Protein AF-A0A380FIH1-F1 (afdb_monomer_lite)

Structure (mmCIF, N/CA/C/O backbone):
data_AF-A0A380FIH1-F1
#
_entry.id   AF-A0A380FIH1-F1
#
loop_
_atom_site.group_PDB
_atom_site.id
_atom_site.type_symbol
_atom_site.label_atom_id
_atom_site.label_alt_id
_atom_site.label_comp_id
_atom_site.label_asym_id
_atom_site.label_entity_id
_atom_site.label_seq_id
_atom_site.pdbx_PDB_ins_code
_atom_site.Cartn_x
_atom_site.Cartn_y
_atom_site.Cartn_z
_atom_site.occupancy
_atom_site.B_iso_or_equiv
_atom_site.auth_seq_id
_atom_site.auth_comp_id
_atom_site.auth_asym_id
_atom_site.auth_atom_id
_atom_site.pdbx_PDB_model_num
ATOM 1 N N . MET A 1 1 ? -69.315 -32.025 42.120 1.00 50.00 1 MET A N 1
ATOM 2 C CA . MET A 1 1 ? -68.993 -31.368 40.833 1.00 50.00 1 MET A CA 1
ATOM 3 C C . MET A 1 1 ? -68.297 -30.029 41.060 1.00 50.00 1 MET A C 1
ATOM 5 O O . MET A 1 1 ? -67.269 -29.818 40.444 1.00 50.00 1 MET A O 1
ATOM 9 N N . ILE A 1 2 ? -68.764 -29.211 42.013 1.00 52.44 2 ILE A N 1
ATOM 10 C CA . ILE A 1 2 ? -68.151 -27.919 42.389 1.00 52.44 2 ILE A CA 1
ATOM 11 C C . ILE A 1 2 ? -66.690 -28.071 42.869 1.00 52.44 2 ILE A C 1
ATOM 13 O O . ILE A 1 2 ? -65.813 -27.458 42.283 1.00 52.44 2 ILE A O 1
ATOM 17 N N . SER A 1 3 ? -66.382 -28.999 43.790 1.00 55.62 3 SER A N 1
ATOM 18 C CA . SER A 1 3 ? -64.983 -29.234 44.219 1.00 55.62 3 SER A CA 1
ATOM 19 C C . SER A 1 3 ? -64.040 -29.752 43.132 1.00 55.62 3 SER A C 1
ATOM 21 O O . SER A 1 3 ? -62.833 -29.692 43.311 1.00 55.62 3 SER A O 1
ATOM 23 N N . ARG A 1 4 ? -64.562 -30.320 42.035 1.00 59.97 4 ARG A N 1
ATOM 24 C CA . ARG A 1 4 ? -63.723 -30.824 40.935 1.00 59.97 4 ARG A CA 1
ATOM 25 C C . ARG A 1 4 ? -63.320 -29.677 40.006 1.00 59.97 4 ARG A C 1
ATOM 27 O O . ARG A 1 4 ? -62.176 -29.626 39.594 1.00 59.97 4 ARG A O 1
ATOM 34 N N . LEU A 1 5 ? -64.241 -28.735 39.787 1.00 61.94 5 LEU A N 1
ATOM 35 C CA . LEU A 1 5 ? -63.999 -27.504 39.035 1.00 61.94 5 LEU A CA 1
ATOM 36 C C . LEU A 1 5 ? -62.989 -26.589 39.754 1.00 61.94 5 LEU A C 1
ATOM 38 O O . LEU A 1 5 ? -62.080 -26.071 39.128 1.00 61.94 5 LEU A O 1
ATOM 42 N N . GLU A 1 6 ? -63.098 -26.460 41.083 1.00 67.44 6 GLU A N 1
ATOM 43 C CA . GLU A 1 6 ? -62.135 -25.689 41.893 1.00 67.44 6 GLU A CA 1
ATOM 44 C C . GLU A 1 6 ? -60.733 -26.327 41.933 1.00 67.44 6 GLU A C 1
ATOM 46 O O . GLU A 1 6 ? -59.740 -25.622 42.103 1.00 67.44 6 GLU A O 1
ATOM 51 N N . LEU A 1 7 ? -60.643 -27.654 41.774 1.00 72.19 7 LEU A N 1
ATOM 52 C CA . LEU A 1 7 ? -59.376 -28.387 41.664 1.00 72.19 7 LEU A CA 1
ATOM 53 C C . LEU A 1 7 ? -58.719 -28.202 40.290 1.00 72.19 7 LEU A C 1
ATOM 55 O O . LEU A 1 7 ? -57.499 -28.074 40.225 1.00 72.19 7 LEU A O 1
ATOM 59 N N . ASP A 1 8 ? -59.514 -28.162 39.219 1.00 77.62 8 ASP A N 1
ATOM 60 C CA . ASP A 1 8 ? -59.020 -27.899 37.864 1.00 77.62 8 ASP A CA 1
ATOM 61 C C . ASP A 1 8 ? -58.516 -26.443 37.744 1.00 77.62 8 ASP A C 1
ATOM 63 O O . ASP A 1 8 ? -57.373 -26.230 37.344 1.00 77.62 8 ASP A O 1
ATOM 67 N N . ASP A 1 9 ? -59.270 -25.454 38.247 1.00 80.00 9 ASP A N 1
ATOM 68 C CA . ASP A 1 9 ? -58.839 -24.042 38.295 1.00 80.00 9 ASP A CA 1
ATOM 69 C C . ASP A 1 9 ? -57.566 -23.830 39.145 1.00 80.00 9 ASP A C 1
ATOM 71 O O . ASP A 1 9 ? -56.746 -22.945 38.874 1.00 80.00 9 ASP A O 1
ATOM 75 N N . ALA A 1 10 ? -57.396 -24.613 40.217 1.00 79.81 10 ALA A N 1
ATOM 76 C CA . ALA A 1 10 ? -56.193 -24.576 41.045 1.00 79.81 10 ALA A CA 1
ATOM 77 C C . ALA A 1 10 ? -54.979 -25.182 40.324 1.00 79.81 10 ALA A C 1
ATOM 79 O O . ALA A 1 10 ? -53.878 -24.641 40.451 1.00 79.81 10 ALA A O 1
ATOM 80 N N . ASN A 1 11 ? -55.176 -26.255 39.551 1.00 82.56 11 ASN A N 1
ATOM 81 C CA . ASN A 1 11 ? -54.134 -26.857 38.718 1.00 82.56 11 ASN A CA 1
ATOM 82 C C . ASN A 1 11 ? -53.694 -25.921 37.588 1.00 82.56 11 ASN A C 1
ATOM 84 O O . ASN A 1 11 ? -52.495 -25.787 37.363 1.00 82.56 11 ASN A O 1
ATOM 88 N N . ASP A 1 12 ? -54.620 -25.216 36.938 1.00 85.50 12 ASP A N 1
ATOM 89 C CA . ASP A 1 12 ? -54.281 -24.253 35.883 1.00 85.50 12 ASP A CA 1
ATOM 90 C C . ASP A 1 12 ? -53.449 -23.081 36.423 1.00 85.50 12 ASP A C 1
ATOM 92 O O . ASP A 1 12 ? -52.464 -22.665 35.809 1.00 85.50 12 ASP A O 1
ATOM 96 N N . LYS A 1 13 ? -53.772 -22.585 37.626 1.00 85.69 13 LYS A N 1
ATOM 97 C CA . LYS A 1 13 ? -52.941 -21.578 38.308 1.00 85.69 13 LYS A CA 1
ATOM 98 C C . LYS A 1 13 ? -51.563 -22.119 38.667 1.00 85.69 13 LYS A C 1
ATOM 100 O O . LYS A 1 13 ? -50.585 -21.395 38.495 1.00 85.69 13 LYS A O 1
ATOM 105 N N . LEU A 1 14 ? -51.483 -23.359 39.152 1.00 85.81 14 LEU A N 1
ATOM 106 C CA . LEU A 1 14 ? -50.219 -24.031 39.466 1.00 85.81 14 LEU A CA 1
ATOM 107 C C . LEU A 1 14 ? -49.345 -24.183 38.220 1.00 85.81 14 LEU A C 1
ATOM 109 O O . LEU A 1 14 ? -48.163 -23.859 38.281 1.00 85.81 14 LEU A O 1
ATOM 113 N N . ASN A 1 15 ? -49.933 -24.587 37.094 1.00 88.38 15 ASN A N 1
ATOM 114 C CA . ASN A 1 15 ? -49.242 -24.665 35.810 1.00 88.38 15 ASN A CA 1
ATOM 115 C C . ASN A 1 15 ? -48.737 -23.284 35.377 1.00 88.38 15 ASN A C 1
ATOM 117 O O . ASN A 1 15 ? -47.550 -23.150 35.128 1.00 88.38 15 ASN A O 1
ATOM 121 N N . SER A 1 16 ? -49.562 -22.230 35.447 1.00 88.50 16 SER A N 1
ATOM 122 C CA . SER A 1 16 ? -49.099 -20.870 35.109 1.00 88.50 16 SER A CA 1
ATOM 123 C C . SER A 1 16 ? -47.971 -20.357 36.015 1.00 88.50 16 SER A C 1
ATOM 125 O O . SER A 1 16 ? -47.134 -19.565 35.589 1.00 88.50 16 SER A O 1
ATOM 127 N N . ILE A 1 17 ? -47.956 -20.778 37.287 1.00 87.94 17 ILE A N 1
ATOM 128 C CA . ILE A 1 17 ? -46.896 -20.421 38.234 1.00 87.94 17 ILE A CA 1
ATOM 129 C C . ILE A 1 17 ? -45.614 -21.177 37.887 1.00 87.94 17 ILE A C 1
ATOM 131 O O . ILE A 1 17 ? -44.548 -20.572 37.952 1.00 87.94 17 ILE A O 1
ATOM 135 N N . ASN A 1 18 ? -45.714 -22.458 37.520 1.00 87.88 18 ASN A N 1
ATOM 136 C CA . ASN A 1 18 ? -44.576 -23.253 37.063 1.00 87.88 18 ASN A CA 1
ATOM 137 C C . ASN A 1 18 ? -44.012 -22.713 35.745 1.00 87.88 18 ASN A C 1
ATOM 139 O O . ASN A 1 18 ? -42.821 -22.448 35.698 1.00 87.88 18 ASN A O 1
ATOM 143 N N . ASP A 1 19 ? -44.855 -22.422 34.749 1.00 91.50 19 ASP A N 1
ATOM 144 C CA . ASP A 1 19 ? -44.426 -21.827 33.474 1.00 91.50 19 ASP A CA 1
ATOM 145 C C . ASP A 1 19 ? -43.669 -20.509 33.711 1.00 91.50 19 ASP A C 1
ATOM 147 O O . ASP A 1 19 ? -42.608 -20.260 33.147 1.00 91.50 19 ASP A O 1
ATOM 151 N N . ARG A 1 20 ? -44.171 -19.673 34.629 1.00 89.44 20 ARG A N 1
ATOM 152 C CA . ARG A 1 20 ? -43.516 -18.413 34.996 1.00 89.44 20 ARG A CA 1
ATOM 153 C C . ARG A 1 20 ? -42.227 -18.615 35.797 1.00 89.44 20 ARG A C 1
ATOM 155 O O . ARG A 1 20 ? -41.326 -17.786 35.712 1.00 89.44 20 ARG A O 1
ATOM 162 N N . LEU A 1 21 ? -42.142 -19.667 36.609 1.00 87.00 21 LEU A N 1
ATOM 163 C CA . LEU A 1 21 ? -40.912 -20.054 37.303 1.00 87.00 21 LEU A CA 1
ATOM 164 C C . LEU A 1 21 ? -39.857 -20.523 36.303 1.00 87.00 21 LEU A C 1
ATOM 166 O O . LEU A 1 21 ? -38.709 -20.105 36.421 1.00 87.00 21 LEU A O 1
ATOM 170 N N . ASP A 1 22 ? -40.254 -21.318 35.312 1.00 89.94 22 ASP A N 1
ATOM 171 C CA . ASP A 1 22 ? -39.383 -21.790 34.238 1.00 89.94 22 ASP A CA 1
ATOM 172 C C . ASP A 1 22 ? -38.851 -20.607 33.410 1.00 89.94 22 ASP A C 1
ATOM 174 O O . ASP A 1 22 ? -37.638 -20.486 33.246 1.00 89.94 22 ASP A O 1
ATOM 178 N N . GLU A 1 23 ? -39.702 -19.644 33.030 1.00 89.94 23 GLU A N 1
ATOM 179 C CA . GLU A 1 23 ? -39.263 -18.383 32.399 1.00 89.94 23 GLU A CA 1
ATOM 180 C C . GLU A 1 23 ? -38.252 -17.612 33.272 1.00 89.94 23 GLU A C 1
ATOM 182 O O . GLU A 1 23 ? -37.258 -17.074 32.777 1.00 89.94 23 GLU A O 1
ATOM 187 N N . MET A 1 24 ? -38.474 -17.546 34.591 1.00 85.75 24 MET A N 1
ATOM 188 C CA . MET A 1 24 ? -37.533 -16.891 35.507 1.00 85.75 24 MET A CA 1
ATOM 189 C C . MET A 1 24 ? -36.197 -17.639 35.592 1.00 85.75 24 MET A C 1
ATOM 191 O O . MET A 1 24 ? -35.154 -16.990 35.684 1.00 85.75 24 MET A O 1
ATOM 195 N N . TYR A 1 25 ? -36.204 -18.974 35.553 1.00 86.06 25 TYR A N 1
ATOM 196 C CA . TYR A 1 25 ? -34.980 -19.774 35.522 1.00 86.06 25 TYR A CA 1
ATOM 197 C C . TYR A 1 25 ? -34.197 -19.567 34.224 1.00 86.06 25 TYR A C 1
ATOM 199 O O . TYR A 1 25 ? -32.982 -19.379 34.293 1.00 86.06 25 TYR A O 1
ATOM 207 N N . GLU A 1 26 ? -34.871 -19.515 33.074 1.00 88.19 26 GLU A N 1
ATOM 208 C CA . GLU A 1 26 ? -34.235 -19.217 31.785 1.00 88.19 26 GLU A CA 1
ATOM 209 C C . GLU A 1 26 ? -33.571 -17.832 31.780 1.00 88.19 26 GLU A C 1
ATOM 211 O O . GLU A 1 26 ? -32.422 -17.695 31.353 1.00 88.19 26 GLU A O 1
ATOM 216 N N . LEU A 1 27 ? -34.242 -16.806 32.319 1.00 86.56 27 LEU A N 1
ATOM 217 C CA . LEU A 1 27 ? -33.673 -15.456 32.432 1.00 86.56 27 LEU A CA 1
ATOM 218 C C . LEU A 1 27 ? -32.435 -15.416 33.339 1.00 86.56 27 LEU A C 1
ATOM 220 O O . LEU A 1 27 ? -31.467 -14.718 33.034 1.00 86.56 27 LEU A O 1
ATOM 224 N N . ILE A 1 28 ? -32.441 -16.168 34.444 1.00 84.69 28 ILE A N 1
ATOM 225 C CA . ILE A 1 28 ? -31.277 -16.271 35.334 1.00 84.69 28 ILE A CA 1
ATOM 226 C C . ILE A 1 28 ? -30.132 -16.998 34.628 1.00 84.69 28 ILE A C 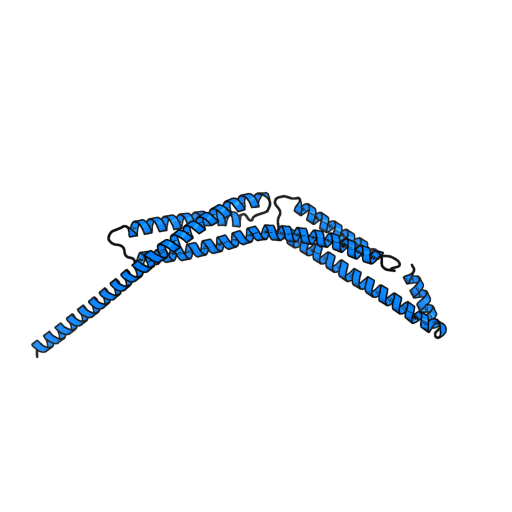1
ATOM 228 O O . ILE A 1 28 ? -28.988 -16.555 34.719 1.00 84.69 28 ILE A O 1
ATOM 232 N N . GLU A 1 29 ? -30.414 -18.090 33.915 1.00 87.19 29 GLU A N 1
ATOM 233 C CA . GLU A 1 29 ? -29.393 -18.810 33.152 1.00 87.19 29 GLU A CA 1
ATOM 234 C C . GLU A 1 29 ? -28.763 -17.909 32.081 1.00 87.19 29 GLU A C 1
ATOM 236 O O . GLU A 1 29 ? -27.540 -17.903 31.922 1.00 87.19 29 GLU A O 1
ATOM 241 N N . HIS A 1 30 ? -29.578 -17.102 31.396 1.00 87.50 30 HIS A N 1
ATOM 242 C CA . HIS A 1 30 ? -29.110 -16.120 30.423 1.00 87.50 30 HIS A CA 1
ATOM 243 C C . HIS A 1 30 ? -28.189 -15.067 31.058 1.00 87.50 30 HIS A C 1
ATOM 245 O O . HIS A 1 30 ? -27.107 -14.809 30.540 1.00 87.50 30 HIS A O 1
ATOM 251 N N . GLU A 1 31 ? -28.565 -14.492 32.203 1.00 84.69 31 GLU A N 1
ATOM 252 C CA . GLU A 1 31 ? -27.732 -13.515 32.924 1.00 84.69 31 GLU A CA 1
ATOM 253 C C . GLU A 1 31 ? -26.421 -14.120 33.451 1.00 84.69 31 GLU A C 1
ATOM 255 O O . GLU A 1 31 ? -25.377 -13.470 33.418 1.00 84.69 31 GLU A O 1
ATOM 260 N N . VAL A 1 32 ? -26.438 -15.381 33.895 1.00 85.94 32 VAL A N 1
ATOM 261 C CA . VAL A 1 32 ? -25.219 -16.087 34.324 1.00 85.94 32 VAL A CA 1
ATOM 262 C C . VAL A 1 32 ? -24.274 -16.326 33.144 1.00 85.94 32 VAL A C 1
ATOM 264 O O . VAL A 1 32 ? -23.069 -16.127 33.296 1.00 85.94 32 VAL A O 1
ATOM 267 N N . LYS A 1 33 ? -24.799 -16.717 31.974 1.00 87.38 33 LYS A N 1
ATOM 268 C CA . LYS A 1 33 ? -23.995 -16.852 30.746 1.00 87.38 33 LYS A CA 1
ATOM 269 C C . LYS A 1 33 ? -23.415 -15.508 30.315 1.00 87.38 33 LYS A C 1
ATOM 271 O O . LYS A 1 33 ? -22.202 -15.406 30.182 1.00 87.38 33 LYS A O 1
ATOM 276 N N . ALA A 1 34 ? -24.256 -14.476 30.222 1.00 85.12 34 ALA A N 1
ATOM 277 C CA . ALA A 1 34 ? -23.834 -13.127 29.857 1.00 85.12 34 ALA A CA 1
ATOM 278 C C . ALA A 1 34 ? -22.729 -12.603 30.784 1.00 85.12 34 ALA A C 1
ATOM 280 O O . ALA A 1 34 ? -21.775 -11.989 30.323 1.00 85.12 34 ALA A O 1
ATOM 281 N N . LYS A 1 35 ? -22.799 -12.889 32.090 1.00 84.56 35 LYS A N 1
ATOM 282 C CA . LYS A 1 35 ? -21.739 -12.513 33.030 1.00 84.56 35 LYS A CA 1
ATOM 283 C C . LYS A 1 35 ? -20.391 -13.171 32.706 1.00 84.56 35 LYS A C 1
ATOM 285 O O . LYS A 1 35 ? -19.377 -12.478 32.745 1.00 84.56 35 LYS A O 1
ATOM 290 N N . ASN A 1 36 ? -20.375 -14.478 32.439 1.00 85.56 36 ASN A N 1
ATOM 291 C CA . ASN A 1 36 ? -19.137 -15.188 32.100 1.00 85.56 36 ASN A CA 1
ATOM 292 C C . ASN A 1 36 ? -18.546 -14.648 30.792 1.00 85.56 36 ASN A C 1
ATOM 294 O O . ASN A 1 36 ? -17.362 -14.328 30.752 1.00 85.56 36 ASN A O 1
ATOM 298 N N . ASP A 1 37 ? -19.389 -14.472 29.772 1.00 85.00 37 ASP A N 1
ATOM 299 C CA . ASP A 1 37 ? -18.977 -13.920 28.480 1.00 85.00 37 ASP A CA 1
ATOM 300 C C . ASP A 1 37 ? -18.380 -12.516 28.659 1.00 85.00 37 ASP A C 1
ATOM 302 O O . ASP A 1 37 ? -17.292 -12.229 28.177 1.00 85.00 37 ASP A O 1
ATOM 306 N N . VAL A 1 38 ? -19.042 -11.650 29.431 1.00 85.06 38 VAL A N 1
ATOM 307 C CA . VAL A 1 38 ? -18.564 -10.293 29.732 1.00 85.06 38 VAL A CA 1
ATOM 308 C C . VAL A 1 38 ? -17.192 -10.304 30.415 1.00 85.06 38 VAL A C 1
ATOM 310 O O . VAL A 1 38 ? -16.358 -9.461 30.089 1.00 85.06 38 VAL A O 1
ATOM 313 N N . GLU A 1 39 ? -16.932 -11.218 31.358 1.00 82.19 39 GLU A N 1
ATOM 314 C CA . GLU A 1 39 ? -15.621 -11.322 32.018 1.00 82.19 39 GLU A CA 1
ATOM 315 C C . GLU A 1 39 ? -14.511 -11.726 31.034 1.00 82.19 39 GLU A C 1
ATOM 317 O O . GLU A 1 39 ? -13.432 -11.133 31.082 1.00 82.19 39 GLU A O 1
ATOM 322 N N . GLU A 1 40 ? -14.782 -12.652 30.109 1.00 84.94 40 GLU A N 1
ATOM 323 C CA . GLU A 1 40 ? -13.825 -13.065 29.072 1.00 84.94 40 GLU A CA 1
ATOM 324 C C . GLU A 1 40 ? -13.599 -11.967 28.018 1.00 84.94 40 GLU A C 1
ATOM 326 O O . GLU A 1 40 ? -12.460 -11.610 27.708 1.00 84.94 40 GLU A O 1
ATOM 331 N N . THR A 1 41 ? -14.673 -11.377 27.483 1.00 83.69 41 THR A N 1
ATOM 332 C CA . THR A 1 41 ? -14.587 -10.377 26.407 1.00 83.69 41 THR A CA 1
ATOM 333 C C . THR A 1 41 ? -13.969 -9.063 26.892 1.00 83.69 41 THR A C 1
ATOM 335 O O . THR A 1 41 ? -13.329 -8.348 26.121 1.00 83.69 41 THR A O 1
ATOM 338 N N . LYS A 1 42 ? -14.093 -8.739 28.183 1.00 82.94 42 LYS A N 1
ATOM 339 C CA . LYS A 1 42 ? -13.528 -7.519 28.774 1.00 82.94 42 LYS A CA 1
ATOM 340 C C . LYS A 1 42 ? -12.010 -7.418 28.601 1.00 82.94 42 LYS A C 1
ATOM 342 O O . LYS A 1 42 ? -11.508 -6.341 28.267 1.00 82.94 42 LYS A O 1
ATOM 347 N N . GLU A 1 43 ? -11.273 -8.501 28.849 1.00 84.00 43 GLU A N 1
ATOM 348 C CA . GLU A 1 43 ? -9.812 -8.500 28.687 1.00 84.00 43 GLU A CA 1
ATOM 349 C C . GLU A 1 43 ? -9.440 -8.272 27.217 1.00 84.00 43 GLU A C 1
ATOM 351 O O . GLU A 1 43 ? -8.668 -7.365 26.906 1.00 84.00 43 GLU A O 1
ATOM 356 N N . VAL A 1 44 ? -10.103 -8.990 26.307 1.00 87.44 44 VAL A N 1
ATOM 357 C CA . VAL A 1 44 ? -9.875 -8.895 24.858 1.00 87.44 44 VAL A CA 1
ATOM 358 C C . VAL A 1 44 ? -10.172 -7.488 24.324 1.00 87.44 44 VAL A C 1
ATOM 360 O O . VAL A 1 44 ? -9.371 -6.923 23.579 1.00 87.44 44 VAL A O 1
ATOM 363 N N . ILE A 1 45 ? -11.293 -6.879 24.727 1.00 87.00 45 ILE A N 1
ATOM 364 C CA . ILE A 1 45 ? -11.654 -5.508 24.329 1.00 87.00 45 ILE A CA 1
ATOM 365 C C . ILE A 1 45 ? -10.629 -4.501 24.851 1.00 87.00 45 ILE A C 1
ATOM 367 O O . ILE A 1 45 ? -10.259 -3.574 24.128 1.00 87.00 45 ILE A O 1
ATOM 371 N N . THR A 1 46 ? -10.149 -4.677 26.085 1.00 87.44 46 THR A N 1
ATOM 372 C CA . THR A 1 46 ? -9.138 -3.787 26.674 1.00 87.44 46 THR A CA 1
ATOM 373 C C . THR A 1 46 ? -7.846 -3.821 25.861 1.00 87.44 46 THR A C 1
ATOM 375 O O . THR A 1 46 ? -7.325 -2.764 25.494 1.00 87.44 46 THR A O 1
ATOM 378 N N . ASP A 1 47 ? -7.367 -5.019 25.525 1.00 88.94 47 ASP A N 1
ATOM 379 C CA . ASP A 1 47 ? -6.161 -5.204 24.718 1.00 88.94 47 ASP A CA 1
ATOM 380 C C . ASP A 1 47 ? -6.336 -4.631 23.306 1.00 88.94 47 ASP A C 1
ATOM 382 O O . ASP A 1 47 ? -5.463 -3.919 22.801 1.00 88.94 47 ASP A O 1
ATOM 386 N N . ASN A 1 48 ? -7.492 -4.865 22.681 1.00 88.75 48 ASN A N 1
ATOM 387 C CA . ASN A 1 48 ? -7.804 -4.345 21.351 1.00 88.75 48 ASN A CA 1
ATOM 388 C C . ASN A 1 48 ? -7.891 -2.811 21.323 1.00 88.75 48 ASN A C 1
ATOM 390 O O . ASN A 1 48 ? -7.385 -2.194 20.383 1.00 88.75 48 ASN A O 1
ATOM 394 N N . LEU A 1 49 ? -8.482 -2.183 22.347 1.00 89.25 49 LEU A N 1
ATOM 395 C CA . LEU A 1 49 ? -8.522 -0.723 22.498 1.00 89.25 49 LEU A CA 1
ATOM 396 C C . LEU A 1 49 ? -7.124 -0.139 22.709 1.00 89.25 49 LEU A C 1
ATOM 398 O O . LEU A 1 49 ? -6.788 0.895 22.123 1.00 89.25 49 LEU A O 1
ATOM 402 N N . PHE A 1 50 ? -6.297 -0.795 23.527 1.00 89.75 50 PHE A N 1
ATOM 403 C CA . PHE A 1 50 ? -4.921 -0.365 23.756 1.00 89.75 50 PHE A CA 1
ATOM 404 C C . PHE A 1 50 ? -4.102 -0.444 22.465 1.00 89.75 50 PHE A C 1
ATOM 406 O O . PHE A 1 50 ? -3.469 0.539 22.077 1.00 89.75 50 PHE A O 1
ATOM 413 N N . ARG A 1 51 ? -4.211 -1.561 21.737 1.00 90.38 51 ARG A N 1
ATOM 414 C CA . ARG A 1 51 ? -3.580 -1.743 20.427 1.00 90.38 51 ARG A CA 1
ATOM 415 C C . ARG A 1 51 ? -4.043 -0.696 19.413 1.00 90.38 51 ARG A C 1
ATOM 417 O O . ARG A 1 51 ? -3.199 -0.118 18.733 1.00 90.38 51 ARG A O 1
ATOM 424 N N . ALA A 1 52 ? -5.344 -0.411 19.334 1.00 90.69 52 ALA A N 1
ATOM 425 C CA . ALA A 1 52 ? -5.889 0.611 18.436 1.00 90.69 52 ALA A CA 1
ATOM 426 C C . ALA A 1 52 ? -5.312 2.002 18.738 1.00 90.69 52 ALA A C 1
ATOM 428 O O . ALA A 1 52 ? -4.993 2.778 17.832 1.00 90.69 52 ALA A O 1
ATOM 429 N N . LYS A 1 53 ? -5.147 2.322 20.026 1.00 91.44 53 LYS A N 1
ATOM 430 C CA . LYS A 1 53 ? -4.564 3.586 20.483 1.00 91.44 53 LYS A CA 1
ATOM 431 C C . LYS A 1 53 ? -3.072 3.685 20.161 1.00 91.44 53 LYS A C 1
ATOM 433 O O . LYS A 1 53 ? -2.634 4.720 19.663 1.00 91.44 53 LYS A O 1
ATOM 438 N N . GLU A 1 54 ? -2.298 2.635 20.431 1.00 91.56 54 GLU A N 1
ATOM 439 C CA . GLU A 1 54 ? -0.870 2.598 20.092 1.00 91.56 54 GLU A CA 1
ATOM 440 C C . GLU A 1 54 ? -0.653 2.699 18.582 1.00 91.56 54 GLU A C 1
ATOM 442 O O . GLU A 1 54 ? 0.129 3.536 18.129 1.00 91.56 54 GLU A O 1
ATOM 447 N N . MET A 1 55 ? -1.405 1.919 17.800 1.00 90.69 55 MET A N 1
ATOM 448 C CA . MET A 1 55 ? -1.351 1.952 16.340 1.00 90.69 55 MET A CA 1
ATOM 449 C C . MET A 1 55 ? -1.700 3.343 15.802 1.00 90.69 55 MET A C 1
ATOM 451 O O . MET A 1 55 ? -1.005 3.855 14.924 1.00 90.69 55 MET A O 1
ATOM 455 N N . ASN A 1 56 ? -2.722 4.004 16.358 1.00 91.81 56 ASN A N 1
ATOM 456 C CA . ASN A 1 56 ? -3.064 5.373 15.978 1.00 91.81 56 ASN A CA 1
ATOM 457 C C . ASN A 1 56 ? -1.906 6.350 16.226 1.00 91.81 56 ASN A C 1
ATOM 459 O O . ASN A 1 56 ? -1.575 7.141 15.344 1.00 91.81 56 ASN A O 1
ATOM 463 N N . TYR A 1 57 ? -1.261 6.269 17.391 1.00 90.50 57 TYR A N 1
ATOM 464 C CA . TYR A 1 57 ? -0.120 7.120 17.729 1.00 90.50 57 TYR A CA 1
ATOM 465 C C . TYR A 1 57 ? 1.078 6.881 16.797 1.00 90.50 57 TYR A C 1
ATOM 467 O O . TYR A 1 57 ? 1.714 7.830 16.322 1.00 90.50 57 TYR A O 1
ATOM 475 N N . THR A 1 58 ? 1.367 5.613 16.484 1.00 90.81 58 THR A N 1
ATOM 476 C CA . THR A 1 58 ? 2.390 5.257 15.494 1.00 90.81 58 THR A CA 1
ATOM 477 C C . THR A 1 58 ? 2.051 5.837 14.122 1.00 90.81 58 THR A C 1
ATOM 479 O O . THR A 1 58 ? 2.901 6.496 13.530 1.00 90.81 58 THR A O 1
ATOM 482 N N . LEU A 1 59 ? 0.808 5.685 13.653 1.00 90.25 59 LEU A N 1
ATOM 483 C CA . LEU A 1 59 ? 0.350 6.231 12.372 1.00 90.25 59 LEU A CA 1
ATOM 484 C C . LEU A 1 59 ? 0.444 7.756 12.311 1.00 90.25 59 LEU A C 1
ATOM 486 O O . LEU A 1 59 ? 0.829 8.296 11.279 1.00 90.25 59 LEU A O 1
ATOM 490 N N . GLN A 1 60 ? 0.119 8.466 13.394 1.00 89.00 60 GLN A N 1
ATOM 491 C CA . GLN A 1 60 ? 0.276 9.922 13.450 1.00 89.00 60 GLN A CA 1
ATOM 492 C C . GLN A 1 60 ? 1.735 10.333 13.254 1.00 89.00 60 GLN A C 1
ATOM 494 O O . GLN A 1 60 ? 2.032 11.180 12.410 1.00 89.00 60 GLN A O 1
ATOM 499 N N . THR A 1 61 ? 2.641 9.684 13.985 1.00 88.06 61 THR A N 1
ATOM 500 C CA . THR A 1 61 ? 4.083 9.947 13.899 1.00 88.06 61 THR A CA 1
ATOM 501 C C . THR A 1 61 ? 4.626 9.601 12.510 1.00 88.06 61 THR A C 1
ATOM 503 O O . THR A 1 61 ? 5.403 10.355 11.922 1.00 88.06 61 THR A O 1
ATOM 506 N N . GLU A 1 62 ? 4.193 8.470 11.953 1.00 86.25 62 GLU A N 1
ATOM 507 C CA . GLU A 1 62 ? 4.604 8.024 10.626 1.00 86.25 62 GLU A CA 1
ATOM 508 C C . GLU A 1 62 ? 4.097 8.970 9.536 1.00 86.25 62 GLU A C 1
ATOM 510 O O . GLU A 1 62 ? 4.867 9.354 8.661 1.00 86.25 62 GLU A O 1
ATOM 515 N N . ILE A 1 63 ? 2.846 9.431 9.616 1.00 86.75 63 ILE A N 1
ATOM 516 C CA . ILE A 1 63 ? 2.310 10.437 8.694 1.00 86.75 63 ILE A CA 1
ATOM 517 C C . ILE A 1 63 ? 3.125 11.725 8.759 1.00 86.75 63 ILE A C 1
ATOM 519 O O . ILE A 1 63 ? 3.429 12.285 7.710 1.00 86.75 63 ILE A O 1
ATOM 523 N N . GLU A 1 64 ? 3.494 12.212 9.942 1.00 84.06 64 GLU A N 1
ATOM 524 C CA . GLU A 1 64 ? 4.325 13.417 10.055 1.00 84.06 64 GLU A CA 1
ATOM 525 C C . GLU A 1 64 ? 5.672 13.248 9.347 1.00 84.06 64 GLU A C 1
ATOM 527 O O . GLU A 1 64 ? 6.055 14.110 8.556 1.00 84.06 64 GLU A O 1
ATOM 532 N N . TYR A 1 65 ? 6.330 12.104 9.535 1.00 83.12 65 TYR A N 1
ATOM 533 C CA . TYR A 1 65 ? 7.586 11.783 8.859 1.00 83.12 65 TYR A CA 1
ATOM 534 C C . TYR A 1 65 ? 7.426 11.631 7.335 1.00 83.12 65 TYR A C 1
ATOM 536 O O . TYR A 1 65 ? 8.226 12.134 6.539 1.00 83.12 65 TYR A O 1
ATOM 544 N N . VAL A 1 66 ? 6.371 10.940 6.901 1.00 83.69 66 VAL A N 1
ATOM 545 C CA . VAL A 1 66 ? 6.090 10.680 5.485 1.00 83.69 66 VAL A CA 1
ATOM 546 C C . VAL A 1 66 ? 5.677 11.973 4.774 1.00 83.69 66 VAL A C 1
ATOM 548 O O . VAL A 1 66 ? 6.052 12.152 3.620 1.00 83.69 66 VAL A O 1
ATOM 551 N N . ARG A 1 67 ? 5.004 12.922 5.440 1.00 80.06 67 ARG A N 1
ATOM 552 C CA . ARG A 1 67 ? 4.593 14.216 4.852 1.00 80.06 67 ARG A CA 1
ATOM 553 C C . ARG A 1 67 ? 5.758 15.085 4.387 1.00 80.06 67 ARG A C 1
ATOM 555 O O . ARG A 1 67 ? 5.569 15.904 3.490 1.00 80.06 67 ARG A O 1
ATOM 562 N N . GLU A 1 68 ? 6.941 14.930 4.975 1.00 78.50 68 GLU A N 1
ATOM 563 C CA . GLU A 1 68 ? 8.140 15.650 4.527 1.00 78.50 68 GLU A CA 1
ATOM 564 C C . GLU A 1 68 ? 8.659 15.114 3.186 1.00 78.50 68 GLU A C 1
ATOM 566 O O . GLU A 1 68 ? 9.206 15.860 2.370 1.00 78.50 68 GLU A O 1
ATOM 571 N N . ASN A 1 69 ? 8.458 13.818 2.936 1.00 81.62 69 ASN A N 1
ATOM 572 C CA . ASN A 1 69 ? 9.041 13.116 1.798 1.00 81.62 69 ASN A CA 1
ATOM 573 C C . ASN A 1 69 ? 8.045 12.859 0.660 1.00 81.62 69 ASN A C 1
ATOM 575 O O . ASN A 1 69 ? 8.415 12.921 -0.516 1.00 81.62 69 ASN A O 1
ATOM 579 N N . TYR A 1 70 ? 6.777 12.642 0.994 1.00 83.50 70 TYR A N 1
ATOM 580 C CA . TYR A 1 70 ? 5.730 12.183 0.093 1.00 83.50 70 TYR A CA 1
ATOM 581 C C . TYR A 1 70 ? 4.492 13.063 0.180 1.00 83.50 70 TYR A C 1
ATOM 583 O O . TYR A 1 70 ? 4.141 13.616 1.223 1.00 83.50 70 TYR A O 1
ATOM 591 N N . TYR A 1 71 ? 3.801 13.175 -0.949 1.00 79.94 71 TYR A N 1
ATOM 592 C CA . TYR A 1 71 ? 2.507 13.826 -1.000 1.00 79.94 71 TYR A CA 1
ATOM 593 C C . TYR A 1 71 ? 1.450 12.856 -0.470 1.00 79.94 71 TYR A C 1
ATOM 595 O O . TYR A 1 71 ? 1.056 11.922 -1.169 1.00 79.94 71 TYR A O 1
ATOM 603 N N . ILE A 1 72 ? 1.014 13.078 0.768 1.00 79.50 72 ILE A N 1
ATOM 604 C CA . ILE A 1 72 ? -0.094 12.346 1.387 1.00 79.50 72 ILE A CA 1
ATOM 605 C C . ILE A 1 72 ? -1.393 13.105 1.108 1.00 79.50 72 ILE A C 1
ATOM 607 O O . ILE A 1 72 ? -1.423 14.337 1.191 1.00 79.50 72 ILE A O 1
ATOM 611 N N . ASN A 1 73 ? -2.472 12.384 0.794 1.00 79.00 73 ASN A N 1
ATOM 612 C CA . ASN A 1 73 ? -3.776 13.014 0.634 1.00 79.00 73 ASN A CA 1
ATOM 613 C C . ASN A 1 73 ? -4.245 13.575 1.977 1.00 79.00 73 ASN A C 1
ATOM 615 O O . ASN A 1 73 ? -4.150 12.925 3.017 1.00 79.00 73 ASN A O 1
ATOM 619 N N . GLU A 1 74 ? -4.833 14.768 1.955 1.00 80.94 74 GLU A N 1
ATOM 620 C CA . GLU A 1 74 ? -5.385 15.379 3.165 1.00 80.94 74 GLU A CA 1
ATOM 621 C C . GLU A 1 74 ? -6.503 14.521 3.787 1.00 80.94 74 GLU A C 1
ATOM 623 O O . GLU A 1 74 ? -6.678 14.533 5.004 1.00 80.94 74 GLU A O 1
ATOM 628 N N . SER A 1 75 ? -7.184 13.700 2.977 1.00 82.25 75 SER A N 1
ATOM 629 C CA . SER A 1 75 ? -8.152 12.703 3.446 1.00 82.25 75 SER A CA 1
ATOM 630 C C . SER A 1 75 ? -7.546 11.703 4.425 1.00 82.25 75 SER A C 1
ATOM 632 O O . SER A 1 75 ? -8.173 11.379 5.425 1.00 82.25 75 SER A O 1
ATOM 634 N N . ASP A 1 76 ? -6.323 11.238 4.175 1.00 81.25 76 ASP A N 1
ATOM 635 C CA . ASP A 1 76 ? -5.686 10.197 4.986 1.00 81.25 76 ASP A CA 1
ATOM 636 C C . ASP A 1 76 ? -5.271 10.768 6.346 1.00 81.25 76 ASP A C 1
ATOM 638 O O . ASP A 1 76 ? -5.481 10.147 7.387 1.00 81.25 76 ASP A O 1
ATOM 642 N N . VAL A 1 77 ? -4.805 12.021 6.353 1.00 84.38 77 VAL A N 1
ATOM 643 C CA . VAL A 1 77 ? -4.522 12.779 7.581 1.00 84.38 77 VAL A CA 1
ATOM 644 C C . VAL A 1 77 ? -5.803 13.028 8.384 1.00 84.38 77 VAL A C 1
ATOM 646 O O . VAL A 1 77 ? -5.804 12.911 9.611 1.00 84.38 77 VAL A O 1
ATOM 649 N N . GLN A 1 78 ? -6.907 13.364 7.710 1.00 88.19 78 GLN A N 1
ATOM 650 C CA . GLN A 1 78 ? -8.205 13.535 8.364 1.00 88.19 78 GLN A CA 1
ATOM 651 C C . GLN A 1 78 ? -8.727 12.220 8.947 1.00 88.19 78 GLN A C 1
ATOM 653 O O . GLN A 1 78 ? -9.201 12.226 10.081 1.00 88.19 78 GLN A O 1
ATOM 658 N N . ASN A 1 79 ? -8.581 11.104 8.231 1.00 87.44 79 ASN A N 1
ATOM 659 C CA . ASN A 1 79 ? -8.992 9.783 8.702 1.00 87.44 79 ASN A CA 1
ATOM 660 C C . ASN A 1 79 ? -8.261 9.394 9.994 1.00 87.44 79 ASN A C 1
ATOM 662 O O . ASN A 1 79 ? -8.902 8.940 10.936 1.00 87.44 79 ASN A O 1
ATOM 666 N N . VAL A 1 80 ? -6.950 9.646 10.104 1.00 88.81 80 VAL A N 1
ATOM 667 C CA . VAL A 1 80 ? -6.206 9.350 11.346 1.00 88.81 80 VAL A CA 1
ATOM 668 C C . VAL A 1 80 ? -6.710 10.159 12.537 1.00 88.81 80 VAL A C 1
ATOM 670 O O . VAL A 1 80 ? -6.853 9.607 13.628 1.00 88.81 80 VAL A O 1
ATOM 673 N N . ARG A 1 81 ? -7.039 11.441 12.330 1.00 88.44 81 ARG A N 1
ATOM 674 C CA . ARG A 1 81 ? -7.666 12.274 13.371 1.00 88.44 81 ARG A CA 1
ATOM 675 C C . ARG A 1 81 ? -9.073 11.796 13.720 1.00 88.44 81 ARG A C 1
ATOM 677 O O . ARG A 1 81 ? -9.483 11.892 14.872 1.00 88.44 81 ARG A O 1
ATOM 684 N N . GLN A 1 82 ? -9.837 11.306 12.746 1.00 91.19 82 GLN A N 1
ATOM 685 C CA . GLN A 1 82 ? -11.151 10.718 13.009 1.00 91.19 82 GLN A CA 1
ATOM 686 C C . GLN A 1 82 ? -11.020 9.449 13.851 1.00 91.19 82 GLN A C 1
ATOM 688 O O . GLN A 1 82 ? -11.699 9.351 14.867 1.00 91.19 82 GLN A O 1
ATOM 693 N N . PHE A 1 83 ? -10.084 8.553 13.518 1.00 91.06 83 PHE A N 1
ATOM 694 C CA . PHE A 1 83 ? -9.813 7.357 14.318 1.00 91.06 83 PHE A CA 1
ATOM 695 C C . PHE A 1 83 ? -9.403 7.698 15.750 1.00 91.06 83 PHE A C 1
ATOM 697 O O . PHE A 1 83 ? -9.857 7.034 16.672 1.00 91.06 83 PHE A O 1
ATOM 704 N N . GLU A 1 84 ? -8.604 8.747 15.960 1.00 91.31 84 GLU A N 1
ATOM 705 C CA . GLU A 1 84 ? -8.258 9.203 17.312 1.00 91.31 84 GLU A CA 1
ATOM 706 C C . GLU A 1 84 ? -9.512 9.574 18.117 1.00 91.31 84 GLU A C 1
ATOM 708 O O . GLU A 1 84 ? -9.702 9.091 19.232 1.00 91.31 84 GLU A O 1
ATOM 713 N N . ASN A 1 85 ? -10.403 10.385 17.536 1.00 92.31 85 ASN A N 1
ATOM 714 C CA . ASN A 1 85 ? -11.645 10.789 18.197 1.00 92.31 85 ASN A CA 1
ATOM 715 C C . ASN A 1 85 ? -12.583 9.597 18.442 1.00 92.31 85 ASN A C 1
ATOM 717 O O . ASN A 1 85 ? -13.171 9.490 19.516 1.00 92.31 85 ASN A O 1
ATOM 721 N N . GLU A 1 86 ? -12.718 8.693 17.470 1.00 91.56 86 GLU A N 1
ATOM 722 C CA . GLU A 1 86 ? -13.528 7.479 17.605 1.00 91.56 86 GLU A CA 1
ATOM 723 C C . GLU A 1 86 ? -12.993 6.570 18.717 1.00 91.56 86 GLU A C 1
ATOM 725 O O . GLU A 1 86 ? -13.767 6.139 19.568 1.00 91.56 86 GLU A O 1
ATOM 730 N N . ILE A 1 87 ? -11.675 6.351 18.784 1.00 91.75 87 ILE A N 1
ATOM 731 C CA . ILE A 1 87 ? -11.040 5.563 19.849 1.00 91.75 87 ILE A CA 1
ATOM 732 C C . ILE A 1 87 ? -11.263 6.217 21.215 1.00 91.75 87 ILE A C 1
ATOM 734 O O . ILE A 1 87 ? -11.622 5.525 22.163 1.00 91.75 87 ILE A O 1
ATOM 738 N N . GLN A 1 88 ? -11.103 7.538 21.341 1.00 91.94 88 GLN A N 1
ATOM 739 C CA . GLN A 1 88 ? -11.353 8.235 22.612 1.00 91.94 88 GLN A CA 1
ATOM 740 C C . GLN A 1 88 ? -12.815 8.135 23.060 1.00 91.94 88 GLN A C 1
ATOM 742 O O . GLN A 1 88 ? -13.090 7.952 24.250 1.00 91.94 88 GLN A O 1
ATOM 747 N N . ASN A 1 89 ? -13.756 8.207 22.116 1.00 92.25 89 ASN A N 1
ATOM 748 C CA . ASN A 1 89 ? -15.170 7.994 22.406 1.00 92.25 89 ASN A CA 1
ATOM 749 C C . ASN A 1 89 ? -15.423 6.557 22.880 1.00 92.25 89 ASN A C 1
ATOM 751 O O . ASN A 1 89 ? -16.084 6.370 23.896 1.00 92.25 89 ASN A O 1
ATOM 755 N N . LEU A 1 90 ? -14.854 5.551 22.207 1.00 90.69 90 LEU A N 1
ATOM 756 C CA . LEU A 1 90 ? -14.988 4.143 22.600 1.00 90.69 90 LEU A CA 1
ATOM 757 C C . LEU A 1 90 ? -14.382 3.868 23.982 1.00 90.69 90 LEU A C 1
ATOM 759 O O . LEU A 1 90 ? -15.004 3.179 24.783 1.00 90.69 90 LEU A O 1
ATOM 763 N N . ILE A 1 91 ? -13.225 4.460 24.300 1.00 90.44 91 ILE A N 1
ATOM 764 C CA . ILE A 1 91 ? -12.621 4.390 25.641 1.00 90.44 91 ILE A CA 1
ATOM 765 C C . ILE A 1 91 ? -13.556 5.010 26.687 1.00 90.44 91 ILE A C 1
ATOM 767 O O . ILE A 1 91 ? -13.757 4.430 27.749 1.00 90.44 91 ILE A O 1
ATOM 771 N N . SER A 1 92 ? -14.164 6.160 26.385 1.00 90.38 92 SER A N 1
ATOM 772 C CA . SER A 1 92 ? -15.082 6.834 27.312 1.00 90.38 92 SER A CA 1
ATOM 773 C C . SER A 1 92 ? -16.337 5.998 27.583 1.00 90.38 92 SER A C 1
ATOM 775 O O . SER A 1 92 ? -16.735 5.849 28.737 1.00 90.38 92 SER A O 1
ATOM 777 N N . VAL A 1 93 ? -16.928 5.408 26.538 1.00 88.38 93 VAL A N 1
ATOM 778 C CA . VAL A 1 93 ? -18.081 4.499 26.665 1.00 88.38 93 VAL A CA 1
ATOM 779 C C . VAL A 1 93 ? -17.691 3.241 27.444 1.00 88.38 93 VAL A C 1
ATOM 781 O O . VAL A 1 93 ? -18.425 2.810 28.330 1.00 88.38 93 VAL A O 1
ATOM 784 N N . TYR A 1 94 ? -16.511 2.679 27.180 1.00 89.12 94 TYR A N 1
ATOM 785 C CA . TYR A 1 94 ? -15.998 1.529 27.919 1.00 89.12 94 TYR A CA 1
ATOM 786 C C . TYR A 1 94 ? -15.815 1.838 29.415 1.00 89.12 94 TYR A C 1
ATOM 788 O O . TYR A 1 94 ? -16.260 1.068 30.266 1.00 89.12 94 TYR A O 1
ATOM 796 N N . ASP A 1 95 ? -15.253 2.999 29.759 1.00 88.06 95 ASP A N 1
ATOM 797 C CA . ASP A 1 95 ? -15.115 3.452 31.148 1.00 88.06 95 ASP A CA 1
ATOM 798 C C . ASP A 1 95 ? -16.472 3.642 31.847 1.00 88.06 95 ASP A C 1
ATOM 800 O O . ASP A 1 95 ? -16.599 3.396 33.052 1.00 88.06 95 ASP A O 1
ATOM 804 N N . GLU A 1 96 ? -17.497 4.094 31.122 1.00 87.19 96 GLU A N 1
ATOM 805 C CA . GLU A 1 96 ? -18.866 4.181 31.638 1.00 87.19 96 GLU A CA 1
ATOM 806 C C . GLU A 1 96 ? -19.441 2.794 31.929 1.00 87.19 96 GLU A C 1
ATOM 808 O O . GLU A 1 96 ? -19.934 2.573 33.039 1.00 87.19 96 GLU A O 1
ATOM 813 N N . ILE A 1 97 ? -19.280 1.836 31.013 1.00 85.00 97 ILE A N 1
ATOM 814 C CA . ILE A 1 97 ? -19.700 0.442 31.212 1.00 85.00 97 ILE A CA 1
ATOM 815 C C . ILE A 1 97 ? -19.002 -0.162 32.436 1.00 85.00 97 ILE A C 1
ATOM 817 O O . ILE A 1 97 ? -19.658 -0.756 33.292 1.00 85.00 97 ILE A O 1
ATOM 821 N N . LEU A 1 98 ? -17.690 0.047 32.593 1.00 83.69 98 LEU A N 1
ATOM 822 C CA . LEU A 1 98 ? -16.948 -0.431 33.765 1.00 83.69 98 LEU A CA 1
ATOM 823 C C . LEU A 1 98 ? -17.474 0.167 35.078 1.00 83.69 98 LEU A C 1
ATOM 825 O O . LEU A 1 98 ? -17.544 -0.529 36.096 1.00 83.69 98 LEU A O 1
ATOM 829 N N . LYS A 1 99 ? -17.880 1.443 35.073 1.00 85.25 99 LYS A N 1
ATOM 830 C CA . LYS A 1 99 ? -18.523 2.077 36.235 1.00 85.25 99 LYS A CA 1
ATOM 831 C C . LYS A 1 99 ? -19.901 1.485 36.502 1.00 85.25 99 LYS A C 1
ATOM 833 O O . LYS A 1 99 ? -20.242 1.281 37.666 1.00 85.25 99 LYS A O 1
ATOM 838 N N . GLU A 1 100 ? -20.695 1.205 35.475 1.00 82.25 100 GLU A N 1
ATOM 839 C CA . GLU A 1 100 ? -21.997 0.557 35.638 1.00 82.25 100 GLU A CA 1
ATOM 840 C C . GLU A 1 100 ? -21.866 -0.856 36.195 1.00 82.25 100 GLU A C 1
ATOM 842 O O . GLU A 1 100 ? -22.557 -1.172 37.160 1.00 82.25 100 GLU A O 1
ATOM 847 N N . MET A 1 101 ? -20.897 -1.635 35.711 1.00 78.31 101 MET A N 1
ATOM 848 C CA . MET A 1 101 ? -20.576 -2.970 36.223 1.00 78.31 101 MET A CA 1
ATOM 849 C C . MET A 1 101 ? -20.199 -2.987 37.713 1.00 78.31 101 MET A C 1
ATOM 851 O O . MET A 1 101 ? -20.376 -4.000 38.384 1.00 78.31 101 MET A O 1
ATOM 855 N N . SER A 1 102 ? -19.681 -1.877 38.249 1.00 76.38 102 SER A N 1
ATOM 856 C CA . SER A 1 102 ? -19.332 -1.756 39.672 1.00 76.38 102 SER A CA 1
ATOM 857 C C . SER A 1 102 ? -20.538 -1.519 40.597 1.00 76.38 102 SER A C 1
ATOM 859 O O . SER A 1 102 ? -20.398 -1.573 41.822 1.00 76.38 102 SER A O 1
ATOM 861 N N . LYS A 1 103 ? -21.730 -1.248 40.042 1.00 79.69 103 LYS A N 1
ATOM 862 C CA . LYS A 1 103 ? -22.969 -1.044 40.809 1.00 79.69 103 LYS A CA 1
ATOM 863 C C . LYS A 1 103 ? -23.562 -2.393 41.241 1.00 79.69 103 LYS A C 1
ATOM 865 O O . LYS A 1 103 ? -23.303 -3.431 40.654 1.00 79.69 103 LYS A O 1
ATOM 870 N N . THR A 1 104 ? -24.388 -2.391 42.287 1.00 60.66 104 THR A N 1
ATOM 871 C CA . THR A 1 104 ? -24.911 -3.625 42.914 1.00 60.66 104 THR A CA 1
ATOM 872 C C . THR A 1 104 ? -25.994 -4.346 42.094 1.00 60.66 104 THR A C 1
ATOM 874 O O . THR A 1 104 ? -26.269 -5.512 42.350 1.00 60.66 104 THR A O 1
ATOM 877 N N . ALA A 1 105 ? -26.622 -3.675 41.125 1.00 66.38 105 ALA A N 1
ATOM 878 C CA . ALA A 1 105 ? -27.674 -4.241 40.281 1.00 66.38 105 ALA A CA 1
ATOM 879 C C . ALA A 1 105 ? -27.364 -3.934 38.813 1.00 66.38 105 ALA A C 1
ATOM 881 O O . ALA A 1 105 ? -27.703 -2.860 38.317 1.00 66.38 105 ALA A O 1
ATOM 882 N N . VAL A 1 106 ? -26.678 -4.864 38.155 1.00 74.81 106 VAL A N 1
ATOM 883 C CA . VAL A 1 106 ? -26.254 -4.757 36.754 1.00 74.81 106 VAL A CA 1
ATOM 884 C C . VAL A 1 106 ? -27.012 -5.798 35.952 1.00 74.81 106 VAL A C 1
ATOM 886 O O . VAL A 1 106 ? -27.161 -6.931 36.405 1.00 74.81 106 VAL A O 1
ATOM 889 N N . ARG A 1 107 ? -27.504 -5.398 34.782 1.00 80.75 107 ARG A N 1
ATOM 890 C CA . ARG A 1 107 ? -28.050 -6.311 33.778 1.00 80.75 107 ARG A CA 1
ATOM 891 C C . ARG A 1 107 ? -26.906 -6.698 32.853 1.00 80.75 107 ARG A C 1
ATOM 893 O O . ARG A 1 107 ? -26.465 -5.871 32.058 1.00 80.75 107 ARG A O 1
ATOM 900 N N . TYR A 1 108 ? -26.376 -7.907 33.005 1.00 81.31 108 TYR A N 1
ATOM 901 C CA . TYR A 1 108 ? -25.225 -8.357 32.226 1.00 81.31 108 TYR A CA 1
ATOM 902 C C . TYR A 1 108 ? -25.580 -8.554 30.754 1.00 81.31 108 TYR A C 1
ATOM 904 O O . TYR A 1 108 ? -24.717 -8.342 29.911 1.00 81.31 108 TYR A O 1
ATOM 912 N N . SER A 1 109 ? -26.842 -8.857 30.436 1.00 82.44 109 SER A N 1
ATOM 913 C CA . SER A 1 109 ? -27.339 -8.891 29.053 1.00 82.44 109 SER A CA 1
ATOM 914 C C . SER A 1 109 ? -27.142 -7.559 28.309 1.00 82.44 109 SER A C 1
ATOM 916 O O . SER A 1 109 ? -26.560 -7.536 27.231 1.00 82.44 109 SER A O 1
ATOM 918 N N . GLU A 1 110 ? -27.541 -6.432 28.906 1.00 83.12 110 GLU A N 1
ATOM 919 C CA . GLU A 1 110 ? -27.364 -5.098 28.302 1.00 83.12 110 GLU A CA 1
ATOM 920 C C . GLU A 1 110 ? -25.875 -4.710 28.192 1.00 83.12 110 GLU A C 1
ATOM 922 O O . GLU A 1 110 ? -25.446 -4.094 27.216 1.00 83.12 110 GLU A O 1
ATOM 927 N N . VAL A 1 111 ? -25.063 -5.093 29.184 1.00 85.38 111 VAL A N 1
ATOM 928 C CA . VAL A 1 111 ? -23.607 -4.870 29.159 1.00 85.38 111 VAL A CA 1
ATOM 929 C C . VAL A 1 111 ? -22.946 -5.671 28.039 1.00 85.38 111 VAL A C 1
ATOM 931 O O . VAL A 1 111 ? -22.077 -5.137 27.353 1.00 85.38 111 VAL A O 1
ATOM 934 N N . GLN A 1 112 ? -23.363 -6.919 27.832 1.00 84.75 112 GLN A N 1
ATOM 935 C CA . GLN A 1 112 ? -22.853 -7.778 26.768 1.00 84.75 112 GLN A CA 1
ATOM 936 C C . GLN A 1 112 ? -23.103 -7.164 25.387 1.00 84.75 112 GLN A C 1
ATOM 938 O O . GLN A 1 112 ? -22.174 -7.085 24.584 1.00 84.75 112 GLN A O 1
ATOM 943 N N . ASP A 1 113 ? -24.314 -6.664 25.131 1.00 85.06 113 ASP A N 1
ATOM 944 C CA . ASP A 1 113 ? -24.652 -6.013 23.860 1.00 85.06 113 ASP A CA 1
ATOM 945 C C . ASP A 1 113 ? -23.792 -4.762 23.609 1.00 85.06 113 ASP A C 1
ATOM 947 O O . ASP A 1 113 ? -23.265 -4.564 22.511 1.00 85.06 113 ASP A O 1
ATOM 951 N N . ASN A 1 114 ? -23.585 -3.939 24.642 1.00 85.38 114 ASN A N 1
ATOM 952 C CA . ASN A 1 114 ? -22.743 -2.747 24.546 1.00 85.38 114 ASN A CA 1
ATOM 953 C C . ASN A 1 114 ? -21.257 -3.087 24.340 1.00 85.38 114 ASN A C 1
ATOM 955 O O . ASN A 1 114 ? -20.569 -2.410 23.575 1.00 85.38 114 ASN A O 1
ATOM 959 N N . LEU A 1 115 ? -20.748 -4.130 25.003 1.00 86.31 115 LEU A N 1
ATOM 960 C CA . LEU A 1 115 ? -19.372 -4.592 24.806 1.00 86.31 115 LEU A CA 1
ATOM 961 C C . LEU A 1 115 ? -19.164 -5.136 23.397 1.00 86.31 115 LEU A C 1
ATOM 963 O O . LEU A 1 115 ? -18.164 -4.802 22.767 1.00 86.31 115 LEU A O 1
ATOM 967 N N . LYS A 1 116 ? -20.131 -5.889 22.873 1.00 87.19 116 LYS A N 1
ATOM 968 C CA . LYS A 1 116 ? -20.089 -6.388 21.499 1.00 87.19 116 LYS A CA 1
ATOM 969 C C . LYS A 1 116 ? -20.070 -5.251 20.477 1.00 87.19 116 LYS A C 1
ATOM 971 O O . LYS A 1 116 ? -19.303 -5.295 19.521 1.00 87.19 116 LYS A O 1
ATOM 976 N N . TYR A 1 117 ? -20.850 -4.194 20.711 1.00 88.44 117 TYR A N 1
ATOM 977 C CA . TYR A 1 117 ? -20.780 -2.982 19.896 1.00 88.44 117 TYR A CA 1
ATOM 978 C C . TYR A 1 117 ? -19.369 -2.371 19.910 1.00 88.44 117 TYR A C 1
ATOM 980 O O . TYR A 1 117 ? -18.829 -2.035 18.859 1.00 88.44 117 TYR A O 1
ATOM 988 N N . ILE A 1 118 ? -18.733 -2.252 21.080 1.00 88.56 118 ILE A N 1
ATOM 989 C CA . ILE A 1 118 ? -17.358 -1.735 21.168 1.00 88.56 118 ILE A CA 1
ATOM 990 C C . ILE A 1 118 ? -16.387 -2.646 20.415 1.00 88.56 118 ILE A C 1
ATOM 992 O O . ILE A 1 118 ? -15.563 -2.142 19.659 1.00 88.56 118 ILE A O 1
ATOM 996 N N . GLU A 1 119 ? -16.490 -3.961 20.593 1.00 88.69 119 GLU A N 1
ATOM 997 C CA . GLU A 1 119 ? -15.632 -4.945 19.932 1.00 88.69 119 GLU A CA 1
ATOM 998 C C . GLU A 1 119 ? -15.682 -4.813 18.404 1.00 88.69 119 GLU A C 1
ATOM 1000 O O . GLU A 1 119 ? -14.643 -4.598 17.776 1.00 88.69 119 GLU A O 1
ATOM 1005 N N . GLU A 1 120 ? -16.884 -4.833 17.818 1.00 90.12 120 GLU A N 1
ATOM 1006 C CA . GLU A 1 120 ? -17.082 -4.700 16.369 1.00 90.12 120 GLU A CA 1
ATOM 1007 C C . GLU A 1 120 ? -16.524 -3.365 15.844 1.00 90.12 120 GLU A C 1
ATOM 1009 O O . GLU A 1 120 ? -15.857 -3.307 14.807 1.00 90.12 120 GLU A O 1
ATOM 1014 N N . HIS A 1 121 ? -16.747 -2.269 16.574 1.00 90.69 121 HIS A N 1
ATOM 1015 C CA . HIS A 1 121 ? -16.250 -0.953 16.179 1.00 90.69 121 HIS A CA 1
ATOM 1016 C C . HIS A 1 121 ? -14.722 -0.838 16.272 1.00 90.69 121 HIS A C 1
ATOM 1018 O O . HIS A 1 121 ? -14.097 -0.256 15.380 1.00 90.69 121 HIS A O 1
ATOM 1024 N N . VAL A 1 122 ? -14.106 -1.399 17.316 1.00 91.31 122 VAL A N 1
ATOM 1025 C CA . VAL A 1 122 ? -12.645 -1.419 17.478 1.00 91.31 122 VAL A CA 1
ATOM 1026 C C . VAL A 1 122 ? -11.993 -2.275 16.397 1.00 91.31 122 VAL A C 1
ATOM 1028 O O . VAL A 1 122 ? -10.978 -1.864 15.834 1.00 91.31 122 VAL A O 1
ATOM 1031 N N . GLU A 1 123 ? -12.580 -3.422 16.055 1.00 90.12 123 GLU A N 1
ATOM 1032 C CA . GLU A 1 123 ? -12.092 -4.279 14.973 1.00 90.12 123 GLU A CA 1
ATOM 1033 C C . GLU A 1 123 ? -12.095 -3.537 13.628 1.00 90.12 123 GLU A C 1
ATOM 1035 O O . GLU A 1 123 ? -11.082 -3.511 12.925 1.00 90.12 123 GLU A O 1
ATOM 1040 N N . VAL A 1 124 ? -13.188 -2.837 13.307 1.00 92.56 124 VAL A N 1
ATOM 1041 C CA . VAL A 1 124 ? -13.290 -2.028 12.083 1.00 92.56 124 VAL A CA 1
ATOM 1042 C C . VAL A 1 124 ? -12.254 -0.901 12.053 1.00 92.56 124 VAL A C 1
ATOM 1044 O O . VAL A 1 124 ? -11.688 -0.615 10.994 1.00 92.56 124 VAL A O 1
ATOM 1047 N N . ILE A 1 125 ? -11.997 -0.234 13.183 1.00 91.69 125 ILE A N 1
ATOM 1048 C CA . ILE A 1 125 ? -10.964 0.809 13.264 1.00 91.69 125 ILE A CA 1
ATOM 1049 C C . ILE A 1 125 ? -9.576 0.200 13.056 1.00 91.69 125 ILE A C 1
ATOM 1051 O O . ILE A 1 125 ? -8.799 0.742 12.271 1.00 91.69 125 ILE A O 1
ATOM 1055 N N . ASN A 1 126 ? -9.280 -0.934 13.694 1.00 89.81 126 ASN A N 1
ATOM 1056 C CA . ASN A 1 126 ? -8.001 -1.628 13.555 1.00 89.81 126 ASN A CA 1
ATOM 1057 C C . ASN A 1 126 ? -7.735 -2.060 12.104 1.00 89.81 126 ASN A C 1
ATOM 1059 O O . ASN A 1 126 ? -6.662 -1.772 11.579 1.00 89.81 126 ASN A O 1
ATOM 1063 N N . ASP A 1 127 ? -8.717 -2.654 11.419 1.00 92.12 127 ASP A N 1
ATOM 1064 C CA . ASP A 1 127 ? -8.595 -3.040 10.003 1.00 92.12 127 ASP A CA 1
ATOM 1065 C C . ASP A 1 127 ? -8.356 -1.818 9.094 1.00 92.12 127 ASP A C 1
ATOM 1067 O O . ASP A 1 127 ? -7.519 -1.836 8.187 1.00 92.12 127 ASP A O 1
ATOM 1071 N N . LYS A 1 128 ? -9.041 -0.697 9.354 1.00 91.25 128 LYS A N 1
ATOM 1072 C CA . LYS A 1 128 ? -8.805 0.554 8.614 1.00 91.25 128 LYS A CA 1
ATOM 1073 C C . LYS A 1 128 ? -7.413 1.133 8.874 1.00 91.25 128 LYS A C 1
ATOM 1075 O O . LYS A 1 128 ? -6.775 1.611 7.934 1.00 91.25 128 LYS A O 1
ATOM 1080 N N . GLN A 1 129 ? -6.949 1.108 10.120 1.00 90.19 129 GLN A N 1
ATOM 1081 C CA . GLN A 1 129 ? -5.610 1.560 10.493 1.00 90.19 129 GLN A CA 1
ATOM 1082 C C . GLN A 1 129 ? -4.528 0.697 9.843 1.00 90.19 129 GLN A C 1
ATOM 1084 O O . GLN A 1 129 ? -3.580 1.242 9.285 1.00 90.19 129 GLN A O 1
ATOM 1089 N N . GLU A 1 130 ? -4.699 -0.624 9.829 1.00 91.19 130 GLU A N 1
ATOM 1090 C CA . GLU A 1 130 ? -3.782 -1.555 9.169 1.00 91.19 130 GLU A CA 1
ATOM 1091 C C . GLU A 1 130 ? -3.729 -1.318 7.654 1.00 91.19 130 GLU A C 1
ATOM 1093 O O . GLU A 1 130 ? -2.650 -1.254 7.064 1.00 91.19 130 GLU A O 1
ATOM 1098 N N . LYS A 1 131 ? -4.877 -1.094 7.004 1.00 91.06 131 LYS A N 1
ATOM 1099 C CA . LYS A 1 131 ? -4.915 -0.712 5.581 1.00 91.06 131 LYS A CA 1
ATOM 1100 C C . LYS A 1 131 ? -4.160 0.582 5.311 1.00 91.06 131 LYS A C 1
ATOM 1102 O O . LYS A 1 131 ? -3.454 0.672 4.307 1.00 91.06 131 LYS A O 1
ATOM 1107 N N . LEU A 1 132 ? -4.296 1.573 6.189 1.00 88.88 132 LEU A N 1
ATOM 1108 C CA . LEU A 1 132 ? -3.576 2.832 6.051 1.00 88.88 132 LEU A CA 1
ATOM 1109 C C . LEU A 1 132 ? -2.070 2.649 6.274 1.00 88.88 132 LEU A C 1
ATOM 1111 O O . LEU A 1 132 ? -1.282 3.173 5.493 1.00 88.88 132 LEU A O 1
ATOM 1115 N N . GLN A 1 133 ? -1.671 1.867 7.276 1.00 89.25 133 GLN A N 1
ATOM 1116 C CA . GLN A 1 133 ? -0.270 1.525 7.515 1.00 89.25 133 GLN A CA 1
ATOM 1117 C C . GLN A 1 133 ? 0.345 0.843 6.288 1.00 89.25 133 GLN A C 1
ATOM 1119 O O . GLN A 1 133 ? 1.379 1.274 5.781 1.00 89.25 133 GLN A O 1
ATOM 1124 N N . ASN A 1 134 ? -0.339 -0.166 5.749 1.00 90.12 134 ASN A N 1
ATOM 1125 C CA . ASN A 1 134 ? 0.081 -0.850 4.531 1.00 90.12 134 ASN A CA 1
ATOM 1126 C C . ASN A 1 134 ? 0.177 0.114 3.344 1.00 90.12 134 ASN A C 1
ATOM 1128 O O . ASN A 1 134 ? 1.111 0.015 2.552 1.00 90.12 134 ASN A O 1
ATOM 1132 N N . HIS A 1 135 ? -0.736 1.082 3.233 1.00 87.81 135 HIS A N 1
ATOM 1133 C CA . HIS A 1 135 ? -0.653 2.106 2.197 1.00 87.81 135 HIS A CA 1
ATOM 1134 C C . HIS A 1 135 ? 0.601 2.985 2.340 1.00 87.81 135 HIS A C 1
ATOM 1136 O O . HIS A 1 135 ? 1.275 3.244 1.344 1.00 87.81 135 HIS A O 1
ATOM 1142 N N . LEU A 1 136 ? 0.954 3.407 3.559 1.00 85.88 136 LEU A N 1
ATOM 1143 C CA . LEU A 1 136 ? 2.164 4.200 3.817 1.00 85.88 136 LEU A CA 1
ATOM 1144 C C . LEU A 1 136 ? 3.446 3.416 3.497 1.00 85.88 136 LEU A C 1
ATOM 1146 O O . LEU A 1 136 ? 4.363 3.966 2.884 1.00 85.88 136 LEU A O 1
ATOM 1150 N N . ILE A 1 137 ? 3.489 2.126 3.841 1.00 88.00 137 ILE A N 1
ATOM 1151 C CA . ILE A 1 137 ? 4.605 1.232 3.496 1.00 88.00 137 ILE A CA 1
ATOM 1152 C C . ILE A 1 137 ? 4.722 1.088 1.974 1.00 88.00 137 ILE A C 1
ATOM 1154 O O . ILE A 1 137 ? 5.806 1.281 1.418 1.00 88.00 137 ILE A O 1
ATOM 1158 N N . GLN A 1 138 ? 3.601 0.847 1.289 1.00 88.38 138 GLN A N 1
ATOM 1159 C CA . GLN A 1 138 ? 3.557 0.717 -0.169 1.00 88.38 138 GLN A CA 1
ATOM 1160 C C . GLN A 1 138 ? 4.085 1.956 -0.893 1.00 88.38 138 GLN A C 1
ATOM 1162 O O . GLN A 1 138 ? 4.717 1.813 -1.931 1.00 88.38 138 GLN A O 1
ATOM 1167 N N . LEU A 1 139 ? 3.888 3.169 -0.362 1.00 86.31 139 LEU A N 1
ATOM 1168 C CA . LEU A 1 139 ? 4.445 4.383 -0.977 1.00 86.31 139 LEU A CA 1
ATOM 1169 C C . LEU A 1 139 ? 5.980 4.356 -1.040 1.00 86.31 139 LEU A C 1
ATOM 1171 O O . LEU A 1 139 ? 6.558 4.839 -2.016 1.00 86.31 139 LEU A O 1
ATOM 1175 N N . ARG A 1 140 ? 6.634 3.789 -0.020 1.00 85.62 140 ARG A N 1
ATOM 1176 C CA . ARG A 1 140 ? 8.098 3.665 0.047 1.00 85.62 140 ARG A CA 1
ATOM 1177 C C . ARG A 1 140 ? 8.597 2.556 -0.870 1.00 85.62 140 ARG A C 1
ATOM 1179 O O . ARG A 1 140 ? 9.587 2.742 -1.572 1.00 85.62 140 ARG A O 1
ATOM 1186 N N . GLU A 1 141 ? 7.900 1.423 -0.876 1.00 88.94 141 GLU A N 1
ATOM 1187 C CA . GLU A 1 141 ? 8.205 0.306 -1.774 1.00 88.94 141 GLU A CA 1
ATOM 1188 C C . GLU A 1 141 ? 8.044 0.715 -3.243 1.00 88.94 141 GLU A C 1
ATOM 1190 O O . GLU A 1 141 ? 8.940 0.470 -4.045 1.00 88.94 141 GLU A O 1
ATOM 1195 N N . ASP A 1 142 ? 6.964 1.423 -3.581 1.00 88.31 142 ASP A N 1
ATOM 1196 C CA . ASP A 1 142 ? 6.708 1.928 -4.931 1.00 88.31 142 ASP A CA 1
ATOM 1197 C C . ASP A 1 142 ? 7.781 2.938 -5.386 1.00 88.31 142 ASP A C 1
ATOM 1199 O O . ASP A 1 142 ? 8.137 2.962 -6.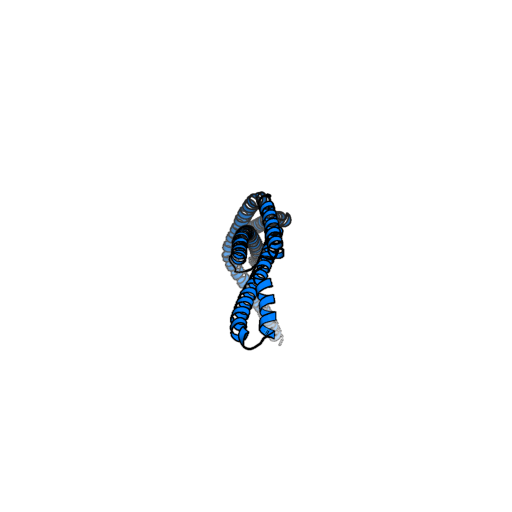566 1.00 88.31 142 ASP A O 1
ATOM 1203 N N . GLU A 1 143 ? 8.309 3.785 -4.488 1.00 86.62 143 GLU A N 1
ATOM 1204 C CA . GLU A 1 143 ? 9.436 4.675 -4.814 1.00 86.62 143 GLU A CA 1
ATOM 1205 C C . GLU A 1 143 ? 10.708 3.872 -5.113 1.00 86.62 143 GLU A C 1
ATOM 1207 O O . GLU A 1 143 ? 11.359 4.119 -6.132 1.00 86.62 143 GLU A O 1
ATOM 1212 N N . ALA A 1 144 ? 11.039 2.895 -4.265 1.00 89.38 144 ALA A N 1
ATOM 1213 C CA . ALA A 1 144 ? 12.216 2.049 -4.446 1.00 89.38 144 ALA A CA 1
ATOM 1214 C C . ALA A 1 144 ? 12.130 1.224 -5.743 1.00 89.38 144 ALA A C 1
ATOM 1216 O O . ALA A 1 144 ? 13.088 1.169 -6.517 1.00 89.38 144 ALA A O 1
ATOM 1217 N N . GLU A 1 145 ? 10.962 0.645 -6.034 1.00 91.12 145 GLU A N 1
ATOM 1218 C CA . GLU A 1 145 ? 10.714 -0.095 -7.274 1.00 91.12 145 GLU A CA 1
ATOM 1219 C C . GLU A 1 145 ? 10.828 0.824 -8.501 1.00 91.12 145 GLU A C 1
ATOM 1221 O O . GLU A 1 145 ? 11.373 0.449 -9.545 1.00 91.12 145 GLU A O 1
ATOM 1226 N N . ALA A 1 146 ? 10.327 2.057 -8.399 1.00 89.88 146 ALA A N 1
ATOM 1227 C CA . ALA A 1 146 ? 10.449 3.053 -9.454 1.00 89.88 146 ALA A CA 1
ATOM 1228 C C . ALA A 1 146 ? 11.918 3.424 -9.729 1.00 89.88 146 ALA A C 1
ATOM 1230 O O . ALA A 1 146 ? 12.305 3.549 -10.896 1.00 89.88 146 ALA A O 1
ATOM 1231 N N . GLU A 1 147 ? 12.736 3.575 -8.687 1.00 89.88 147 GLU A N 1
ATOM 1232 C CA . GLU A 1 147 ? 14.168 3.863 -8.808 1.00 89.88 147 GLU A CA 1
ATOM 1233 C C . GLU A 1 147 ? 14.917 2.704 -9.483 1.00 89.88 147 GLU A C 1
ATOM 1235 O O . GLU A 1 147 ? 15.632 2.912 -10.472 1.00 89.88 147 GLU A O 1
ATOM 1240 N N . GLU A 1 148 ? 14.679 1.468 -9.033 1.00 92.62 148 GLU A N 1
ATOM 1241 C CA . GLU A 1 148 ? 15.271 0.265 -9.627 1.00 92.62 148 GLU A CA 1
ATOM 1242 C C . GLU A 1 148 ? 14.900 0.133 -11.111 1.00 92.62 148 GLU A C 1
ATOM 1244 O O . GLU A 1 148 ? 15.755 -0.112 -11.971 1.00 92.62 148 GLU A O 1
ATOM 1249 N N . ASN A 1 149 ? 13.627 0.356 -11.444 1.00 92.12 149 ASN A N 1
ATOM 1250 C CA . ASN A 1 149 ? 13.152 0.289 -12.820 1.00 92.12 149 ASN A CA 1
ATOM 1251 C C . ASN A 1 149 ? 13.847 1.310 -13.730 1.00 92.12 149 ASN A C 1
ATOM 1253 O O . ASN A 1 149 ? 14.188 0.975 -14.868 1.00 92.12 149 ASN A O 1
ATOM 1257 N N . ILE A 1 150 ? 14.106 2.528 -13.250 1.00 91.56 150 ILE A N 1
ATOM 1258 C CA . ILE A 1 150 ? 14.814 3.549 -14.032 1.00 91.56 150 ILE A CA 1
ATOM 1259 C C . ILE A 1 150 ? 16.286 3.186 -14.236 1.00 91.56 150 ILE A C 1
ATOM 1261 O O . ILE A 1 150 ? 16.789 3.311 -15.358 1.00 91.56 150 ILE A O 1
ATOM 1265 N N . LEU A 1 151 ? 16.968 2.674 -13.209 1.00 91.81 151 LEU A N 1
ATOM 1266 C CA . LEU A 1 151 ? 18.345 2.181 -13.336 1.00 91.81 151 LEU A CA 1
ATOM 1267 C C . LEU A 1 151 ? 18.440 1.021 -14.337 1.00 91.81 151 LEU A C 1
ATOM 1269 O O . LEU A 1 151 ? 19.352 0.968 -15.176 1.00 91.81 151 LEU A O 1
ATOM 1273 N N . ARG A 1 152 ? 17.455 0.118 -14.305 1.00 92.81 152 ARG A N 1
ATOM 1274 C CA . ARG A 1 152 ? 17.338 -0.984 -15.261 1.00 92.81 152 ARG A CA 1
ATOM 1275 C C . ARG A 1 152 ? 17.125 -0.473 -16.683 1.00 92.81 152 ARG A C 1
ATOM 1277 O O . ARG A 1 152 ? 17.812 -0.941 -17.590 1.00 92.81 152 ARG A O 1
ATOM 1284 N N . VAL A 1 153 ? 16.240 0.507 -16.888 1.00 92.44 153 VAL A N 1
ATOM 1285 C CA . VAL A 1 153 ? 16.032 1.138 -18.202 1.00 92.44 153 VAL A CA 1
ATOM 1286 C C . VAL A 1 153 ? 17.327 1.760 -18.724 1.00 92.44 153 VAL A C 1
ATOM 1288 O O . VAL A 1 153 ? 17.689 1.511 -19.872 1.00 92.44 153 VAL A O 1
ATOM 1291 N N . GLN A 1 154 ? 18.057 2.521 -17.901 1.00 90.12 154 GLN A N 1
ATOM 1292 C CA . GLN A 1 154 ? 19.321 3.144 -18.313 1.00 90.12 154 GLN A CA 1
ATOM 1293 C C . GLN A 1 154 ? 20.347 2.103 -18.777 1.00 90.12 154 GLN A C 1
ATOM 1295 O O . GLN A 1 154 ? 20.946 2.251 -19.846 1.00 90.12 154 GLN A O 1
ATOM 1300 N N . SER A 1 155 ? 20.504 1.029 -18.002 1.00 91.31 155 SER A N 1
ATOM 1301 C CA . SER A 1 155 ? 21.442 -0.055 -18.308 1.00 91.31 155 SER A CA 1
ATOM 1302 C C . SER A 1 155 ? 21.053 -0.793 -19.590 1.00 91.31 155 SER A C 1
ATOM 1304 O O . SER A 1 155 ? 21.886 -0.993 -20.479 1.00 91.31 155 SER A O 1
ATOM 1306 N N . LYS A 1 156 ? 19.769 -1.145 -19.721 1.00 90.69 156 LYS A N 1
ATOM 1307 C CA . LYS A 1 156 ? 19.249 -1.910 -20.859 1.00 90.69 156 LYS A CA 1
ATOM 1308 C C . LYS A 1 156 ? 19.290 -1.107 -22.156 1.00 90.69 156 LYS A C 1
ATOM 1310 O O . LYS A 1 156 ? 19.669 -1.636 -23.196 1.00 90.69 156 LYS A O 1
ATOM 1315 N N . LYS A 1 157 ? 18.985 0.190 -22.093 1.00 90.19 157 LYS A N 1
ATOM 1316 C CA . LYS A 1 157 ? 19.094 1.121 -23.224 1.00 90.19 157 LYS A CA 1
ATOM 1317 C C . LYS A 1 157 ? 20.515 1.143 -23.799 1.00 90.19 157 LYS A C 1
ATOM 1319 O O . LYS A 1 157 ? 20.684 1.010 -25.010 1.00 90.19 157 LYS A O 1
ATOM 1324 N N . GLU A 1 158 ? 21.540 1.269 -22.953 1.00 88.62 158 GLU A N 1
ATOM 1325 C CA . GLU A 1 158 ? 22.942 1.256 -23.403 1.00 88.62 158 GLU A CA 1
ATOM 1326 C C . GLU A 1 158 ? 23.400 -0.136 -23.876 1.00 88.62 158 GLU A C 1
ATOM 1328 O O . GLU A 1 158 ? 24.232 -0.251 -24.776 1.00 88.62 158 GLU A O 1
ATOM 1333 N N . GLU A 1 159 ? 22.862 -1.221 -23.316 1.00 90.38 159 GLU A N 1
ATOM 1334 C CA . GLU A 1 159 ? 23.106 -2.577 -23.819 1.00 90.38 159 GLU A CA 1
ATOM 1335 C C . GLU A 1 159 ? 22.546 -2.780 -25.233 1.00 90.38 159 GLU A C 1
ATOM 1337 O O . GLU A 1 159 ? 23.284 -3.197 -26.127 1.00 90.38 159 GLU A O 1
ATOM 1342 N N . VAL A 1 160 ? 21.271 -2.452 -25.456 1.00 87.56 160 VAL A N 1
ATOM 1343 C CA . VAL A 1 160 ? 20.615 -2.576 -26.767 1.00 87.56 160 VAL A CA 1
ATOM 1344 C C . VAL A 1 160 ? 21.318 -1.698 -27.801 1.00 87.56 160 VAL A C 1
ATOM 1346 O O . VAL A 1 160 ? 21.609 -2.154 -28.906 1.00 87.56 160 VAL A O 1
ATOM 1349 N N . TYR A 1 161 ? 21.690 -0.471 -27.429 1.00 84.62 161 TYR A N 1
ATOM 1350 C CA . TYR A 1 161 ? 22.430 0.416 -28.323 1.00 84.62 161 TYR A CA 1
ATOM 1351 C C . TYR A 1 161 ? 23.816 -0.138 -28.690 1.00 84.62 161 TYR A C 1
ATOM 1353 O O . TYR A 1 161 ? 24.205 -0.109 -29.858 1.00 84.62 161 TYR A O 1
ATOM 1361 N N . ARG A 1 162 ? 24.548 -0.725 -27.731 1.00 86.25 162 ARG A N 1
ATOM 1362 C CA . ARG A 1 162 ? 25.816 -1.416 -28.022 1.00 86.25 162 ARG A CA 1
ATOM 1363 C C . ARG A 1 162 ? 25.626 -2.617 -28.947 1.00 86.25 162 ARG A C 1
ATOM 1365 O O . ARG A 1 162 ? 26.453 -2.805 -29.832 1.00 86.25 162 ARG A O 1
ATOM 1372 N N . LYS A 1 163 ? 24.553 -3.400 -28.785 1.00 85.38 163 LYS A N 1
ATOM 1373 C CA . LYS A 1 163 ? 24.229 -4.518 -29.693 1.00 85.38 163 LYS A CA 1
ATOM 1374 C C . LYS A 1 163 ? 23.958 -4.035 -31.119 1.00 85.38 163 LYS A C 1
ATOM 1376 O O . LYS A 1 163 ? 24.433 -4.659 -32.061 1.00 85.38 163 LYS A O 1
ATOM 1381 N N . LEU A 1 164 ? 23.256 -2.911 -31.276 1.00 83.25 164 LEU A N 1
ATOM 1382 C CA . LEU A 1 164 ? 23.024 -2.289 -32.583 1.00 83.25 164 LEU A CA 1
ATOM 1383 C C . LEU A 1 164 ? 24.330 -1.827 -33.244 1.00 83.25 164 LEU A C 1
ATOM 1385 O O . LEU A 1 164 ? 24.522 -2.080 -34.428 1.00 83.25 164 LEU A O 1
ATOM 1389 N N . LEU A 1 165 ? 25.237 -1.203 -32.482 1.00 80.50 165 LEU A N 1
ATOM 1390 C CA . LEU A 1 165 ? 26.540 -0.747 -32.988 1.00 80.50 165 LEU A CA 1
ATOM 1391 C C . LEU A 1 165 ? 27.515 -1.889 -33.301 1.00 80.50 165 LEU A C 1
ATOM 1393 O O . LEU A 1 165 ? 28.324 -1.762 -34.213 1.00 80.50 165 LEU A O 1
ATOM 1397 N N . ALA A 1 166 ? 27.482 -2.971 -32.522 1.00 78.38 166 ALA A N 1
ATOM 1398 C CA . ALA A 1 166 ? 28.353 -4.129 -32.717 1.00 78.38 166 ALA A CA 1
ATOM 1399 C C . ALA A 1 166 ? 27.896 -5.041 -33.867 1.00 78.38 166 ALA A C 1
ATOM 1401 O O . ALA A 1 166 ? 28.649 -5.917 -34.288 1.00 78.38 166 ALA A O 1
ATOM 1402 N N . SER A 1 167 ? 26.663 -4.873 -34.345 1.00 71.88 167 SER A N 1
ATOM 1403 C CA . SER A 1 167 ? 26.142 -5.632 -35.476 1.00 71.88 167 SER A CA 1
ATOM 1404 C C . SER A 1 167 ? 26.801 -5.189 -36.781 1.00 71.88 167 SER A C 1
ATOM 1406 O O . SER A 1 167 ? 27.145 -4.020 -36.940 1.00 71.88 167 SER A O 1
ATOM 1408 N N . ASN A 1 168 ? 26.908 -6.100 -37.752 1.00 63.94 168 ASN A N 1
ATOM 1409 C CA . ASN A 1 168 ? 27.423 -5.837 -39.105 1.00 63.94 168 ASN A CA 1
ATOM 1410 C C . ASN A 1 168 ? 26.464 -4.975 -39.957 1.00 63.94 168 ASN A C 1
ATOM 1412 O O . ASN A 1 168 ? 26.398 -5.117 -41.177 1.00 63.94 168 ASN A O 1
ATOM 1416 N N . LEU A 1 169 ? 25.683 -4.102 -39.321 1.00 66.38 169 LEU A N 1
ATOM 1417 C CA . LEU A 1 169 ? 24.812 -3.160 -40.001 1.00 66.38 169 LEU A CA 1
ATOM 1418 C C . LEU A 1 169 ? 25.670 -2.080 -40.683 1.00 66.38 169 LEU A C 1
ATOM 1420 O O . LEU A 1 169 ? 26.566 -1.531 -40.041 1.00 66.38 169 LEU A O 1
ATOM 1424 N N . PRO A 1 170 ? 25.386 -1.717 -41.947 1.00 63.09 170 PRO A N 1
ATOM 1425 C CA . PRO A 1 170 ? 26.108 -0.645 -42.637 1.00 63.09 170 PRO A CA 1
ATOM 1426 C C . PRO A 1 170 ? 26.003 0.705 -41.915 1.00 63.09 170 PRO A C 1
ATOM 1428 O O . PRO A 1 170 ? 26.963 1.472 -41.865 1.00 63.09 170 PRO A O 1
ATOM 1431 N N . SER A 1 171 ? 24.838 0.985 -41.325 1.00 67.81 171 SER A N 1
ATOM 1432 C CA . SER A 1 171 ? 24.595 2.143 -40.471 1.00 67.81 171 SER A CA 1
ATOM 1433 C C . SER A 1 171 ? 23.411 1.873 -39.543 1.00 67.81 171 SER A C 1
ATOM 1435 O O . SER A 1 171 ? 22.459 1.190 -39.929 1.00 67.81 171 SER A O 1
ATOM 1437 N N . VAL A 1 172 ? 23.448 2.410 -38.321 1.00 70.38 172 VAL A N 1
ATOM 1438 C CA . VAL A 1 172 ? 22.295 2.365 -37.412 1.00 70.38 172 VAL A CA 1
ATOM 1439 C C . VAL A 1 172 ? 21.256 3.375 -37.908 1.00 70.38 172 VAL A C 1
ATOM 1441 O O . VAL A 1 172 ? 21.585 4.558 -38.022 1.00 70.38 172 VAL A O 1
ATOM 1444 N N . PRO A 1 173 ? 20.003 2.961 -38.182 1.00 78.31 173 PRO A N 1
ATOM 1445 C CA . PRO A 1 173 ? 18.967 3.889 -38.622 1.00 78.31 173 PRO A CA 1
ATOM 1446 C C . PRO A 1 173 ? 18.783 5.058 -37.646 1.00 78.31 173 PRO A C 1
ATOM 1448 O O . PRO A 1 173 ? 18.685 4.852 -36.435 1.00 78.31 173 PRO A O 1
ATOM 1451 N N . GLU A 1 174 ? 18.652 6.278 -38.178 1.00 81.25 174 GLU A N 1
ATOM 1452 C CA . GLU A 1 174 ? 18.478 7.518 -37.398 1.00 81.25 174 GLU A CA 1
ATOM 1453 C C . GLU A 1 174 ? 17.320 7.423 -36.390 1.00 81.25 174 GLU A C 1
ATOM 1455 O O . GLU A 1 174 ? 17.399 7.935 -35.275 1.00 81.25 174 GLU A O 1
ATOM 1460 N N . ARG A 1 175 ? 16.279 6.659 -36.736 1.00 84.69 175 ARG A N 1
ATOM 1461 C CA . ARG A 1 175 ? 15.141 6.348 -35.865 1.00 84.69 175 ARG A CA 1
ATOM 1462 C C . ARG A 1 175 ? 15.553 5.801 -34.492 1.00 84.69 175 ARG A C 1
ATOM 1464 O O . ARG A 1 175 ? 14.971 6.211 -33.494 1.00 84.69 175 ARG A O 1
ATOM 1471 N N . PHE A 1 176 ? 16.562 4.933 -34.409 1.00 85.31 176 PHE A N 1
ATOM 1472 C CA . PHE A 1 176 ? 17.020 4.384 -33.125 1.00 85.31 176 PHE A CA 1
ATOM 1473 C C . PHE A 1 176 ? 17.780 5.414 -32.285 1.00 85.31 176 PHE A C 1
ATOM 1475 O O . PHE A 1 176 ? 17.724 5.368 -31.058 1.00 85.31 176 PHE A O 1
ATOM 1482 N N . ILE A 1 177 ? 18.449 6.374 -32.929 1.00 85.06 177 ILE A N 1
ATOM 1483 C CA . ILE A 1 177 ? 19.098 7.499 -32.245 1.00 85.06 177 ILE A CA 1
ATOM 1484 C C . ILE A 1 177 ? 18.028 8.417 -31.643 1.00 85.06 177 ILE A C 1
ATOM 1486 O O . ILE A 1 177 ? 18.142 8.817 -30.485 1.00 85.06 177 ILE A O 1
ATOM 1490 N N . ILE A 1 178 ? 16.963 8.703 -32.399 1.00 88.56 178 ILE A N 1
ATOM 1491 C CA . ILE A 1 178 ? 15.820 9.493 -31.921 1.00 88.56 178 ILE A CA 1
ATOM 1492 C C . ILE A 1 178 ? 15.163 8.799 -30.722 1.00 88.56 178 ILE A C 1
ATOM 1494 O O . ILE A 1 178 ? 15.035 9.416 -29.669 1.00 88.56 178 ILE A O 1
ATOM 1498 N N . MET A 1 179 ? 14.851 7.505 -30.831 1.00 88.06 179 MET A N 1
ATOM 1499 C CA . MET A 1 179 ? 14.248 6.732 -29.737 1.00 88.06 179 MET A CA 1
ATOM 1500 C C . MET A 1 179 ? 15.122 6.690 -28.480 1.00 88.06 179 MET A C 1
ATOM 1502 O O . MET A 1 179 ? 14.622 6.873 -27.371 1.00 88.06 179 MET A O 1
ATOM 1506 N N . LYS A 1 180 ? 16.440 6.511 -28.635 1.00 88.62 180 LYS A N 1
ATOM 1507 C CA . LYS A 1 180 ? 17.385 6.583 -27.512 1.00 88.62 180 LYS A CA 1
ATOM 1508 C C . LYS A 1 180 ? 17.331 7.950 -26.828 1.00 88.62 180 LYS A C 1
ATOM 1510 O O . LYS A 1 180 ? 17.269 8.015 -25.603 1.00 88.62 180 LYS A O 1
ATOM 1515 N N . ASN A 1 181 ? 17.339 9.030 -27.611 1.00 89.56 181 ASN A N 1
ATOM 1516 C CA . ASN A 1 181 ? 17.289 10.397 -27.094 1.00 89.56 181 ASN A CA 1
ATOM 1517 C C . ASN A 1 181 ? 15.954 10.714 -26.402 1.00 89.56 181 ASN A C 1
ATOM 1519 O O . ASN A 1 181 ? 15.952 11.427 -25.398 1.00 89.56 181 ASN A O 1
ATOM 1523 N N . GLU A 1 182 ? 14.838 10.182 -26.904 1.00 91.00 182 GLU A N 1
ATOM 1524 C CA . GLU A 1 182 ? 13.524 10.288 -26.262 1.00 91.00 182 GLU A CA 1
ATOM 1525 C C . GLU A 1 182 ? 13.514 9.589 -24.900 1.00 91.00 182 GLU A C 1
ATOM 1527 O O . GLU A 1 182 ? 13.130 10.204 -23.906 1.00 91.00 182 GLU A O 1
ATOM 1532 N N . ILE A 1 183 ? 14.025 8.354 -24.817 1.00 91.12 183 ILE A N 1
ATOM 1533 C CA . ILE A 1 183 ?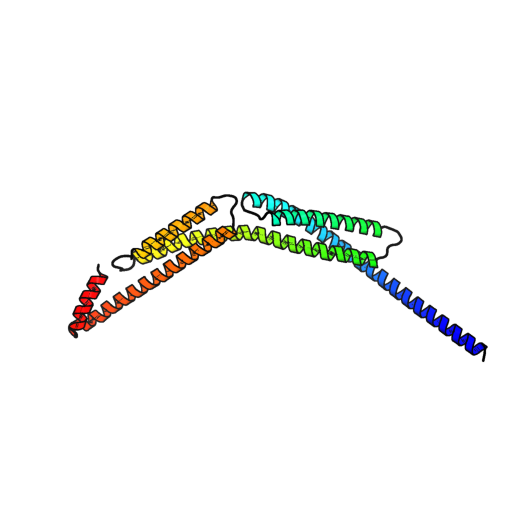 14.168 7.634 -23.541 1.00 91.12 183 ILE A CA 1
ATOM 1534 C C . ILE A 1 183 ? 15.082 8.420 -22.585 1.00 91.12 183 ILE A C 1
ATOM 1536 O O . ILE A 1 183 ? 14.759 8.571 -21.409 1.00 91.12 183 ILE A O 1
ATOM 1540 N N . ASP A 1 184 ? 16.190 8.982 -23.074 1.00 90.75 184 ASP A N 1
ATOM 1541 C CA . ASP A 1 184 ? 17.110 9.801 -22.270 1.00 90.75 184 ASP A CA 1
ATOM 1542 C C . ASP A 1 184 ? 16.492 11.114 -21.778 1.00 90.75 184 ASP A C 1
ATOM 1544 O O . ASP A 1 184 ? 16.816 11.613 -20.695 1.00 90.75 184 ASP A O 1
ATOM 1548 N N . TYR A 1 185 ? 15.606 11.714 -22.566 1.00 92.88 185 TYR A N 1
ATOM 1549 C CA . TYR A 1 185 ? 14.818 12.853 -22.121 1.00 92.88 185 TYR A CA 1
ATOM 1550 C C . TYR A 1 185 ? 13.844 12.437 -21.015 1.00 92.88 185 TYR A C 1
ATOM 1552 O O . TYR A 1 185 ? 13.828 13.054 -19.951 1.00 92.88 185 TYR A O 1
ATOM 1560 N N . GLU A 1 186 ? 13.109 11.350 -21.220 1.00 90.88 186 GLU A N 1
ATOM 1561 C CA . GLU A 1 186 ? 12.094 10.881 -20.282 1.00 90.88 186 GLU A CA 1
ATOM 1562 C C . GLU A 1 186 ? 12.679 10.414 -18.943 1.00 90.88 186 GLU A C 1
ATOM 1564 O O . GLU A 1 186 ? 12.170 10.770 -17.879 1.00 90.88 186 GLU A O 1
ATOM 1569 N N . VAL A 1 187 ? 13.813 9.711 -18.966 1.00 91.25 187 VAL A N 1
ATOM 1570 C CA . VAL A 1 187 ? 14.567 9.340 -17.759 1.00 91.25 187 VAL A CA 1
ATOM 1571 C C . VAL A 1 187 ? 15.023 10.580 -16.985 1.00 91.25 187 VAL A C 1
ATOM 1573 O O . VAL A 1 187 ? 14.932 10.612 -15.758 1.00 91.25 187 VAL A O 1
ATOM 1576 N N . ARG A 1 188 ? 15.478 11.637 -17.673 1.00 90.50 188 ARG A N 1
ATOM 1577 C CA . ARG A 1 188 ? 15.849 12.899 -17.009 1.00 90.50 188 ARG A CA 1
ATOM 1578 C C . ARG A 1 188 ? 14.647 13.584 -16.373 1.00 90.50 188 ARG A C 1
ATOM 1580 O O . ARG A 1 188 ? 14.774 14.095 -15.264 1.00 90.50 188 ARG A O 1
ATOM 1587 N N . GLU A 1 189 ? 13.498 13.591 -17.039 1.00 90.12 189 GLU A N 1
ATOM 1588 C CA . GLU A 1 189 ? 12.263 14.145 -16.475 1.00 90.12 189 GLU A CA 1
ATOM 1589 C C . GLU A 1 189 ? 11.809 13.366 -15.234 1.00 90.12 189 GLU A C 1
ATOM 1591 O O . GLU A 1 189 ? 11.415 13.971 -14.235 1.00 90.12 189 GLU A O 1
ATOM 1596 N N . VAL A 1 190 ? 11.930 12.036 -15.246 1.00 90.44 190 VAL A N 1
ATOM 1597 C CA . VAL A 1 190 ? 11.666 11.201 -14.068 1.00 90.44 190 VAL A CA 1
ATOM 1598 C C . VAL A 1 190 ? 12.645 11.517 -12.928 1.00 90.44 190 VAL A C 1
ATOM 1600 O O . VAL A 1 190 ? 12.204 11.762 -11.808 1.00 90.44 190 VAL A O 1
ATOM 1603 N N . ASN A 1 191 ? 13.947 11.631 -13.202 1.00 88.38 191 ASN A N 1
ATOM 1604 C CA . ASN A 1 191 ? 14.950 11.997 -12.189 1.00 88.38 191 ASN A CA 1
ATOM 1605 C C . ASN A 1 191 ? 14.712 13.389 -11.583 1.00 88.38 191 ASN A C 1
ATOM 1607 O O . ASN A 1 191 ? 14.927 13.600 -10.387 1.00 88.38 191 ASN A O 1
ATOM 1611 N N . LYS A 1 192 ? 14.215 14.346 -12.378 1.00 88.75 192 LYS A N 1
ATOM 1612 C CA . LYS A 1 192 ? 13.778 15.646 -11.850 1.00 88.75 192 LYS A CA 1
ATOM 1613 C C . LYS A 1 192 ? 12.622 15.482 -10.869 1.00 88.75 192 LYS A C 1
ATOM 1615 O O . LYS A 1 192 ? 12.648 16.114 -9.820 1.00 88.75 192 LYS A O 1
ATOM 1620 N N . LYS A 1 193 ? 11.642 14.620 -11.168 1.00 85.19 193 LYS A N 1
ATOM 1621 C CA . LYS A 1 193 ? 10.535 14.329 -10.243 1.00 85.19 193 LYS A CA 1
ATOM 1622 C C . LYS A 1 193 ? 11.012 13.662 -8.952 1.00 85.19 193 LYS A C 1
ATOM 1624 O O . LYS A 1 193 ? 10.518 14.036 -7.897 1.00 85.19 193 LYS A O 1
ATOM 1629 N N . PHE A 1 194 ? 11.997 12.766 -9.021 1.00 84.44 194 PHE A N 1
ATOM 1630 C CA . PHE A 1 194 ? 12.642 12.193 -7.831 1.00 84.44 194 PHE A CA 1
ATOM 1631 C C . PHE A 1 194 ? 13.368 13.234 -6.974 1.00 84.44 194 PHE A C 1
ATOM 1633 O O . PHE A 1 194 ? 13.488 13.048 -5.771 1.00 84.44 194 PHE A O 1
ATOM 1640 N N . SER A 1 195 ? 13.846 14.331 -7.567 1.00 82.81 195 SER A N 1
ATOM 1641 C CA . SER A 1 195 ? 14.564 15.389 -6.841 1.00 82.81 195 SER A CA 1
ATOM 1642 C C . SER A 1 195 ? 13.630 16.383 -6.141 1.00 82.81 195 SER A C 1
ATOM 1644 O O . SER A 1 195 ? 14.073 17.151 -5.289 1.00 82.81 195 SER A O 1
ATOM 1646 N N . VAL A 1 196 ? 12.345 16.402 -6.504 1.00 84.25 196 VAL A N 1
ATOM 1647 C CA . VAL A 1 196 ? 11.349 17.279 -5.881 1.00 84.25 196 VAL A CA 1
ATOM 1648 C C . VAL A 1 196 ? 10.787 16.587 -4.643 1.00 84.25 196 VAL A C 1
ATOM 1650 O O . VAL A 1 196 ? 10.374 15.432 -4.694 1.00 84.25 196 VAL A O 1
ATOM 1653 N N . ARG A 1 197 ? 10.763 17.305 -3.522 1.00 81.75 197 ARG A N 1
ATOM 1654 C CA . ARG A 1 197 ? 10.090 16.894 -2.287 1.00 81.75 197 ARG A CA 1
ATOM 1655 C C . ARG A 1 197 ? 8.948 17.879 -2.007 1.00 81.75 197 ARG A C 1
ATOM 1657 O O . ARG A 1 197 ? 9.181 19.084 -2.143 1.00 81.75 197 ARG A O 1
ATOM 1664 N N . PRO A 1 198 ? 7.739 17.415 -1.641 1.00 81.19 198 PRO A N 1
ATOM 1665 C CA . PRO A 1 198 ? 7.301 16.016 -1.506 1.00 81.19 198 PRO A CA 1
ATOM 1666 C C . PRO A 1 198 ? 7.022 15.315 -2.857 1.00 81.19 198 PRO A C 1
ATOM 1668 O O . PRO A 1 198 ? 6.561 15.949 -3.809 1.00 81.19 198 PRO A O 1
ATOM 1671 N N . ILE A 1 199 ? 7.270 14.000 -2.947 1.00 82.50 199 ILE A N 1
ATOM 1672 C CA . ILE A 1 199 ? 7.047 13.206 -4.172 1.00 82.50 199 ILE A CA 1
ATOM 1673 C C . ILE A 1 199 ? 5.587 12.758 -4.289 1.00 82.50 199 ILE A C 1
ATOM 1675 O O . ILE A 1 199 ? 5.007 12.207 -3.355 1.00 82.50 199 ILE A O 1
ATOM 1679 N N . HIS A 1 200 ? 5.017 12.879 -5.489 1.00 85.25 200 HIS A N 1
ATOM 1680 C CA . HIS A 1 200 ? 3.735 12.262 -5.826 1.00 85.25 200 HIS A CA 1
ATOM 1681 C C . HIS A 1 200 ? 3.934 10.863 -6.443 1.00 85.25 200 HIS A C 1
ATOM 1683 O O . HIS A 1 200 ? 4.010 10.719 -7.668 1.00 85.25 200 HIS A O 1
ATOM 1689 N N . VAL A 1 201 ? 3.965 9.822 -5.602 1.00 84.62 201 VAL A N 1
ATOM 1690 C CA . VAL A 1 201 ? 4.320 8.434 -5.985 1.00 84.62 201 VAL A CA 1
ATOM 1691 C C . VAL A 1 201 ? 3.457 7.890 -7.127 1.00 84.62 201 VAL A C 1
ATOM 1693 O O . VAL A 1 201 ? 3.984 7.365 -8.102 1.00 84.62 201 VAL A O 1
ATOM 1696 N N . LYS A 1 202 ? 2.136 8.117 -7.104 1.00 85.44 202 LYS A N 1
ATOM 1697 C CA . LYS A 1 202 ? 1.237 7.665 -8.186 1.00 85.44 202 LYS A CA 1
ATOM 1698 C C . LYS A 1 202 ? 1.625 8.215 -9.567 1.00 85.44 202 LYS A C 1
ATOM 1700 O O . LYS A 1 202 ? 1.739 7.468 -10.533 1.00 85.44 202 LYS A O 1
ATOM 1705 N N . GLN A 1 203 ? 1.880 9.522 -9.659 1.00 86.00 203 GLN A N 1
ATOM 1706 C CA . GLN A 1 203 ? 2.285 10.153 -10.919 1.00 86.00 203 GLN A CA 1
ATOM 1707 C C . GLN A 1 203 ? 3.691 9.731 -11.353 1.00 86.00 203 GLN A C 1
ATOM 1709 O O . GLN A 1 203 ? 3.989 9.719 -12.550 1.00 86.00 203 GLN A O 1
ATOM 1714 N N . LEU A 1 204 ? 4.566 9.451 -10.386 1.00 88.31 204 LEU A N 1
ATOM 1715 C CA . LEU A 1 204 ? 5.903 8.932 -10.635 1.00 88.31 204 LEU A CA 1
ATOM 1716 C C . LEU A 1 204 ? 5.820 7.529 -11.246 1.00 88.31 204 LEU A C 1
ATOM 1718 O O . LEU A 1 204 ? 6.354 7.325 -12.333 1.00 88.31 204 LEU A O 1
ATOM 1722 N N . LYS A 1 205 ? 5.077 6.614 -10.616 1.00 87.88 205 LYS A N 1
ATOM 1723 C CA . LYS A 1 205 ? 4.854 5.240 -11.083 1.00 87.88 205 LYS A CA 1
ATOM 1724 C C . LYS A 1 205 ? 4.285 5.202 -12.498 1.00 87.88 205 LYS A C 1
ATOM 1726 O O . LYS A 1 205 ? 4.843 4.536 -13.366 1.00 87.88 205 LYS A O 1
ATOM 1731 N N . ASP A 1 206 ? 3.258 6.006 -12.775 1.00 89.44 206 ASP A N 1
ATOM 1732 C CA . ASP A 1 206 ? 2.677 6.116 -14.119 1.00 89.44 206 ASP A CA 1
ATOM 1733 C C . ASP A 1 206 ? 3.697 6.602 -15.158 1.00 89.44 206 ASP A C 1
ATOM 1735 O O . ASP A 1 206 ? 3.685 6.174 -16.317 1.00 89.44 206 ASP A O 1
ATOM 1739 N N . LYS A 1 207 ? 4.583 7.526 -14.770 1.00 89.75 207 LYS A N 1
ATOM 1740 C CA . LYS A 1 207 ? 5.621 8.042 -15.665 1.00 89.75 207 LYS A CA 1
ATOM 1741 C C . LYS A 1 207 ? 6.702 6.990 -15.905 1.00 89.75 207 LYS A C 1
ATOM 1743 O O . LYS A 1 207 ? 7.039 6.757 -17.060 1.00 89.75 207 LYS A O 1
ATOM 1748 N N . VAL A 1 208 ? 7.179 6.316 -14.860 1.00 92.12 208 VAL A N 1
ATOM 1749 C CA . VAL A 1 208 ? 8.166 5.228 -14.950 1.00 92.12 208 VAL A CA 1
ATOM 1750 C C . VAL A 1 208 ? 7.633 4.085 -15.811 1.00 92.12 208 VAL A C 1
ATOM 1752 O O . VAL A 1 208 ? 8.328 3.642 -16.721 1.00 92.12 208 VAL A O 1
ATOM 1755 N N . ALA A 1 209 ? 6.374 3.682 -15.625 1.00 91.88 209 ALA A N 1
ATOM 1756 C CA . ALA A 1 209 ? 5.731 2.661 -16.450 1.00 91.88 209 ALA A CA 1
ATOM 1757 C C . ALA A 1 209 ? 5.728 3.038 -17.942 1.00 91.88 209 ALA A C 1
ATOM 1759 O O . ALA A 1 209 ? 6.022 2.201 -18.796 1.00 91.88 209 ALA A O 1
ATOM 1760 N N . LYS A 1 210 ? 5.471 4.311 -18.278 1.00 92.06 210 LYS A N 1
ATOM 1761 C CA . LYS A 1 210 ? 5.569 4.800 -19.667 1.00 92.06 210 LYS A CA 1
ATOM 1762 C C . LYS A 1 210 ? 6.990 4.691 -20.219 1.00 92.06 210 LYS A C 1
ATOM 1764 O O . LYS A 1 210 ? 7.146 4.262 -21.360 1.00 92.06 210 LYS A O 1
ATOM 1769 N N . VAL A 1 211 ? 8.004 5.033 -19.422 1.00 92.62 211 VAL A N 1
ATOM 1770 C CA . VAL A 1 211 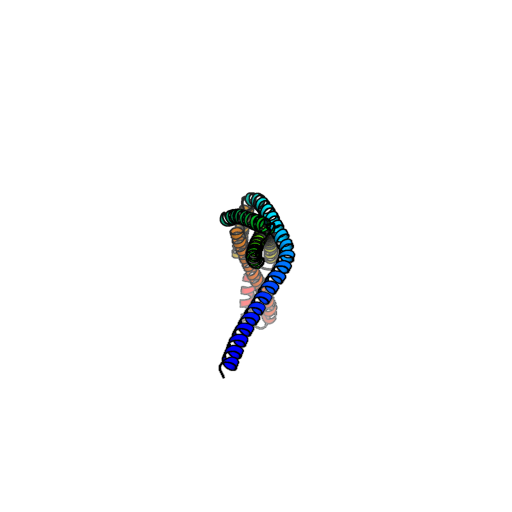? 9.413 4.914 -19.832 1.00 92.62 211 VAL A CA 1
ATOM 1771 C C . VAL A 1 211 ? 9.798 3.451 -20.058 1.00 92.62 211 VAL A C 1
ATOM 1773 O O . VAL A 1 211 ? 10.415 3.128 -21.071 1.00 92.62 211 VAL A O 1
ATOM 1776 N N . VAL A 1 212 ? 9.385 2.545 -19.169 1.00 92.81 212 VAL A N 1
ATOM 1777 C CA . VAL A 1 212 ? 9.614 1.100 -19.326 1.00 92.81 212 VAL A CA 1
ATOM 1778 C C . VAL A 1 212 ? 8.956 0.581 -20.608 1.00 92.81 212 VAL A C 1
ATOM 1780 O O . VAL A 1 212 ? 9.587 -0.148 -21.369 1.00 92.81 212 VAL A O 1
ATOM 1783 N N . LEU A 1 213 ? 7.723 1.001 -20.907 1.00 93.12 213 LEU A N 1
ATOM 1784 C CA . LEU A 1 213 ? 7.044 0.634 -22.154 1.00 93.12 213 LEU A CA 1
ATOM 1785 C C . LEU A 1 213 ? 7.772 1.159 -23.399 1.00 93.12 213 LEU A C 1
ATOM 1787 O O . LEU A 1 213 ? 7.860 0.444 -24.396 1.00 93.12 213 LEU A O 1
ATOM 1791 N N . GLN A 1 214 ? 8.295 2.388 -23.365 1.00 90.81 214 GLN A N 1
ATOM 1792 C CA . GLN A 1 214 ? 9.108 2.933 -24.459 1.00 90.81 214 GLN A CA 1
ATOM 1793 C C . GLN A 1 214 ? 10.415 2.153 -24.637 1.00 90.81 214 GLN A C 1
ATOM 1795 O O . GLN A 1 214 ? 10.792 1.855 -25.768 1.00 90.81 214 GLN A O 1
ATOM 1800 N N . MET A 1 215 ? 11.068 1.771 -23.538 1.00 92.75 215 MET A N 1
ATOM 1801 C CA . MET A 1 215 ? 12.282 0.957 -23.570 1.00 92.75 215 MET A CA 1
ATOM 1802 C C . MET A 1 215 ? 12.027 -0.434 -24.159 1.00 92.75 215 MET A C 1
ATOM 1804 O O . MET A 1 215 ? 12.796 -0.878 -25.006 1.00 92.75 215 MET A O 1
ATOM 1808 N N . ASN A 1 216 ? 10.934 -1.095 -23.770 1.00 92.56 216 ASN A N 1
ATOM 1809 C CA . ASN A 1 216 ? 10.568 -2.399 -24.329 1.00 92.56 216 ASN A CA 1
ATOM 1810 C C . ASN A 1 216 ? 10.314 -2.301 -25.840 1.00 92.56 216 ASN A C 1
ATOM 1812 O O . ASN A 1 216 ? 10.843 -3.101 -26.599 1.00 92.56 216 ASN A O 1
ATOM 1816 N N . LYS A 1 217 ? 9.603 -1.263 -26.304 1.00 92.12 217 LYS A N 1
ATOM 1817 C CA . LYS A 1 217 ? 9.422 -1.026 -27.748 1.00 92.12 217 LYS A CA 1
ATOM 1818 C C . LYS A 1 217 ? 10.748 -0.809 -28.477 1.00 92.12 217 LYS A C 1
ATOM 1820 O O . LYS A 1 217 ? 10.936 -1.333 -29.568 1.00 92.12 217 LYS A O 1
ATOM 1825 N N . PHE A 1 218 ? 11.659 -0.037 -27.885 1.00 90.25 218 PHE A N 1
ATOM 1826 C CA . PHE A 1 218 ? 12.988 0.184 -28.453 1.00 90.25 218 PHE A CA 1
ATOM 1827 C C . PHE A 1 218 ? 13.781 -1.125 -28.568 1.00 90.25 218 PHE A C 1
ATOM 1829 O O . PHE A 1 218 ? 14.439 -1.356 -29.578 1.00 90.25 218 PHE A O 1
ATOM 1836 N N . GLU A 1 219 ? 13.697 -1.992 -27.561 1.00 91.38 219 GLU A N 1
ATOM 1837 C CA . GLU A 1 219 ? 14.328 -3.312 -27.571 1.00 91.38 219 GLU A CA 1
ATOM 1838 C C . GLU A 1 219 ? 13.718 -4.258 -28.607 1.00 91.38 219 GLU A C 1
ATOM 1840 O O . GLU A 1 219 ? 14.472 -4.895 -29.343 1.00 91.38 219 GLU A O 1
ATOM 1845 N N . ASP A 1 220 ? 12.390 -4.331 -28.691 1.00 92.25 220 ASP A N 1
ATOM 1846 C CA . ASP A 1 220 ? 11.685 -5.192 -29.644 1.00 92.25 220 ASP A CA 1
ATOM 1847 C C . ASP A 1 220 ? 12.060 -4.811 -31.081 1.00 92.25 220 ASP A C 1
ATOM 1849 O O . ASP A 1 220 ? 12.523 -5.640 -31.863 1.00 92.25 220 ASP A O 1
ATOM 1853 N N . GLU A 1 221 ? 11.981 -3.521 -31.411 1.00 89.00 221 GLU A N 1
ATOM 1854 C CA . GLU A 1 221 ? 12.310 -3.037 -32.751 1.00 89.00 221 GLU A CA 1
ATOM 1855 C C . GLU A 1 221 ? 13.801 -3.165 -33.083 1.00 89.00 221 GLU A C 1
ATOM 1857 O O . GLU A 1 221 ? 14.167 -3.438 -34.229 1.00 89.00 221 GLU A O 1
ATOM 1862 N N . ALA A 1 222 ? 14.679 -2.970 -32.095 1.00 87.69 222 ALA A N 1
ATOM 1863 C CA . ALA A 1 222 ? 16.107 -3.203 -32.271 1.00 87.69 222 ALA A CA 1
ATOM 1864 C C . ALA A 1 222 ? 16.385 -4.685 -32.547 1.00 87.69 222 ALA A C 1
ATOM 1866 O O . ALA A 1 222 ? 17.166 -5.012 -33.441 1.00 87.69 222 ALA A O 1
ATOM 1867 N N . THR A 1 223 ? 15.721 -5.578 -31.814 1.00 88.62 223 THR A N 1
ATOM 1868 C CA . THR A 1 223 ? 15.847 -7.027 -31.981 1.00 88.62 223 THR A CA 1
ATOM 1869 C C . T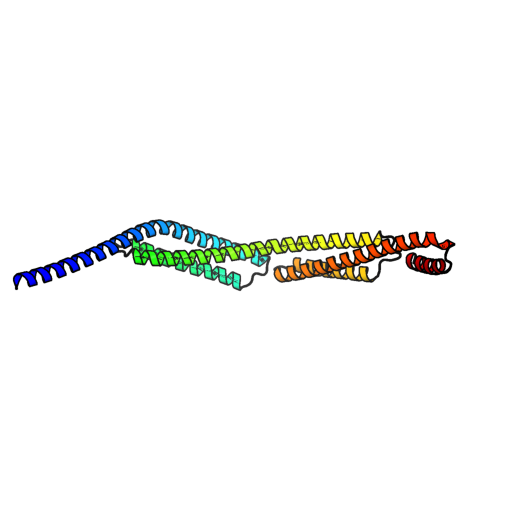HR A 1 223 ? 15.348 -7.459 -33.356 1.00 88.62 223 THR A C 1
ATOM 1871 O O . THR A 1 223 ? 16.057 -8.190 -34.045 1.00 88.62 223 THR A O 1
ATOM 1874 N N . ASP A 1 224 ? 14.207 -6.943 -33.813 1.00 88.81 224 ASP A N 1
ATOM 1875 C CA . ASP A 1 224 ? 13.673 -7.222 -35.150 1.00 88.81 224 ASP A CA 1
ATOM 1876 C C . ASP A 1 224 ? 14.646 -6.803 -36.257 1.00 88.81 224 ASP A C 1
ATOM 1878 O O . ASP A 1 224 ? 14.891 -7.555 -37.204 1.00 88.81 224 ASP A O 1
ATOM 1882 N N . VAL A 1 225 ? 15.251 -5.617 -36.144 1.00 85.94 225 VAL A N 1
ATOM 1883 C CA . VAL A 1 225 ? 16.243 -5.152 -37.126 1.00 85.94 225 VAL A CA 1
ATOM 1884 C C . VAL A 1 225 ? 17.501 -6.015 -37.102 1.00 85.94 225 VAL A C 1
ATOM 1886 O O . VAL A 1 225 ? 18.009 -6.371 -38.166 1.00 85.94 225 VAL A O 1
ATOM 1889 N N . LEU A 1 226 ? 17.985 -6.402 -35.921 1.00 84.81 226 LEU A N 1
ATOM 1890 C CA . LEU A 1 226 ? 19.141 -7.291 -35.790 1.00 84.81 226 LEU A CA 1
ATOM 1891 C C . LEU A 1 226 ? 18.873 -8.667 -36.409 1.00 84.81 226 LEU A C 1
ATOM 1893 O O . LEU A 1 226 ? 19.700 -9.177 -37.162 1.00 84.81 226 LEU A O 1
ATOM 1897 N N . VAL A 1 227 ? 17.705 -9.247 -36.141 1.00 86.81 227 VAL A N 1
ATOM 1898 C CA . VAL A 1 227 ? 17.290 -10.539 -36.697 1.00 86.81 227 VAL A CA 1
ATOM 1899 C C . VAL A 1 227 ? 17.182 -10.461 -38.222 1.00 86.81 227 VAL A C 1
ATOM 1901 O O . VAL A 1 227 ? 17.726 -11.314 -38.925 1.00 86.81 227 VAL A O 1
ATOM 1904 N N . ASN A 1 228 ? 16.554 -9.408 -38.750 1.00 84.62 228 ASN A N 1
ATOM 1905 C CA . ASN A 1 228 ? 16.451 -9.187 -40.192 1.00 84.62 228 ASN A CA 1
ATOM 1906 C C . ASN A 1 228 ? 17.821 -8.996 -40.857 1.00 84.62 228 ASN A C 1
ATOM 1908 O O . ASN A 1 228 ? 18.034 -9.496 -41.961 1.00 84.62 228 ASN A O 1
ATOM 1912 N N . ALA A 1 229 ? 18.763 -8.330 -40.188 1.00 82.50 229 ALA A N 1
ATOM 1913 C CA . ALA A 1 229 ? 20.125 -8.168 -40.688 1.00 82.50 229 ALA A CA 1
ATOM 1914 C C . ALA A 1 229 ? 20.860 -9.512 -40.799 1.00 82.50 229 ALA A C 1
ATOM 1916 O O . ALA A 1 229 ? 21.457 -9.797 -41.836 1.00 82.50 229 ALA A O 1
ATOM 1917 N N . VAL A 1 230 ? 20.745 -10.371 -39.780 1.00 84.56 230 VAL A N 1
ATOM 1918 C CA . VAL A 1 230 ? 21.320 -11.727 -39.800 1.00 84.56 230 VAL A CA 1
ATOM 1919 C C . VAL A 1 230 ? 20.690 -12.577 -40.909 1.00 84.56 230 VAL A C 1
ATOM 1921 O O . VAL A 1 230 ? 21.398 -13.286 -41.627 1.00 84.56 230 VAL A O 1
ATOM 1924 N N . TYR A 1 231 ? 19.369 -12.495 -41.102 1.00 85.75 231 TYR A N 1
ATOM 1925 C CA . TYR A 1 231 ? 18.706 -13.191 -42.208 1.00 85.75 231 TYR A CA 1
ATOM 1926 C C . TYR A 1 231 ? 19.164 -12.677 -43.574 1.00 85.75 231 TYR A C 1
ATOM 1928 O O . TYR A 1 231 ? 19.432 -13.487 -44.462 1.00 85.75 231 TYR A O 1
ATOM 1936 N N . ALA A 1 232 ? 19.292 -11.359 -43.746 1.00 82.75 232 ALA A N 1
ATOM 1937 C CA . ALA A 1 232 ? 19.780 -10.762 -44.984 1.00 82.75 232 ALA A CA 1
ATOM 1938 C C . ALA A 1 232 ? 21.211 -11.220 -45.304 1.00 82.75 232 ALA A C 1
ATOM 1940 O O . ALA A 1 232 ? 21.477 -11.639 -46.430 1.00 82.75 232 ALA A O 1
ATOM 1941 N N . GLU A 1 233 ? 22.104 -11.235 -44.312 1.00 80.81 233 GLU A N 1
ATOM 1942 C CA . GLU A 1 233 ? 23.470 -11.749 -44.459 1.00 80.81 233 GLU A CA 1
ATOM 1943 C C . GLU A 1 233 ? 23.467 -13.222 -44.900 1.00 80.81 233 GLU A C 1
ATOM 1945 O O . GLU A 1 233 ? 24.094 -13.575 -45.901 1.00 80.81 233 GLU A O 1
ATOM 1950 N N . LYS A 1 234 ? 22.682 -14.080 -44.235 1.00 84.50 234 LYS A N 1
ATOM 1951 C CA . LYS A 1 234 ? 22.558 -15.503 -44.598 1.00 84.50 234 LYS A CA 1
ATOM 1952 C C . LYS A 1 234 ? 21.965 -15.715 -45.991 1.00 84.50 234 LYS A C 1
ATOM 1954 O O . LYS A 1 234 ? 22.377 -16.640 -46.696 1.00 84.50 234 LYS A O 1
ATOM 1959 N N . LEU A 1 235 ? 21.018 -14.875 -46.408 1.00 83.69 235 LEU A N 1
ATOM 1960 C CA . LEU A 1 235 ? 20.444 -14.907 -47.754 1.00 83.69 235 LEU A CA 1
ATOM 1961 C C . LEU A 1 235 ? 21.459 -14.475 -48.815 1.00 83.69 235 LEU A C 1
ATOM 1963 O O . LEU A 1 235 ? 21.522 -15.117 -49.862 1.00 83.69 235 LEU A O 1
ATOM 1967 N N . ILE A 1 236 ? 22.284 -13.458 -48.547 1.00 79.00 236 ILE A N 1
ATOM 1968 C CA . ILE A 1 236 ? 23.384 -13.052 -49.437 1.00 79.00 236 ILE A CA 1
ATOM 1969 C C . ILE A 1 236 ? 24.424 -14.178 -49.533 1.00 79.00 236 ILE A C 1
ATOM 1971 O O . ILE A 1 236 ? 24.809 -14.562 -50.638 1.00 79.00 236 ILE A O 1
ATOM 1975 N N . GLU A 1 237 ? 24.829 -14.780 -48.409 1.00 81.06 237 GLU A N 1
ATOM 1976 C CA . GLU A 1 237 ? 25.725 -15.947 -48.391 1.00 81.06 237 GLU A CA 1
ATOM 1977 C C . GLU A 1 237 ? 25.155 -17.126 -49.198 1.00 81.06 237 GLU A C 1
ATOM 1979 O O . GLU A 1 237 ? 25.871 -17.777 -49.964 1.00 81.06 237 GLU A O 1
ATOM 1984 N N . TYR A 1 238 ? 23.858 -17.420 -49.045 1.00 84.38 238 TYR A N 1
ATOM 1985 C CA . TYR A 1 238 ? 23.188 -18.480 -49.796 1.00 84.38 238 TYR A CA 1
ATOM 1986 C C . TYR A 1 238 ? 23.088 -18.145 -51.287 1.00 84.38 238 TYR A C 1
ATOM 1988 O O . TYR A 1 238 ? 23.450 -18.979 -52.116 1.00 84.38 238 TYR A O 1
ATOM 1996 N N . GLY A 1 239 ? 22.664 -16.930 -51.633 1.00 79.56 239 GLY A N 1
ATOM 1997 C CA . GLY A 1 239 ? 22.553 -16.459 -53.012 1.00 79.56 239 GLY A CA 1
ATOM 1998 C C . GLY A 1 239 ? 23.897 -16.460 -53.739 1.00 79.56 239 GLY A C 1
ATOM 1999 O O . GLY A 1 239 ? 23.969 -16.876 -54.896 1.00 79.56 239 GLY A O 1
ATOM 2000 N N . ASN A 1 240 ? 24.983 -16.128 -53.037 1.00 76.81 240 ASN A N 1
ATOM 2001 C CA . ASN A 1 240 ? 26.340 -16.170 -53.580 1.00 76.81 240 ASN A CA 1
ATOM 2002 C C . ASN A 1 240 ? 26.766 -17.569 -54.063 1.00 76.81 240 ASN A C 1
ATOM 2004 O O . ASN A 1 240 ? 27.623 -17.662 -54.944 1.00 76.81 240 ASN A O 1
ATOM 2008 N N . ARG A 1 241 ? 26.137 -18.654 -53.584 1.00 79.94 241 ARG A N 1
ATOM 2009 C CA . ARG A 1 241 ? 26.374 -20.015 -54.104 1.00 79.94 241 ARG A CA 1
ATOM 2010 C C . ARG A 1 241 ? 25.804 -20.244 -55.507 1.00 79.94 241 ARG A C 1
ATOM 2012 O O . ARG A 1 241 ? 26.398 -21.003 -56.262 1.00 79.94 241 ARG A O 1
ATOM 2019 N N . TYR A 1 242 ? 24.719 -19.562 -55.877 1.00 78.75 242 TYR A N 1
ATOM 2020 C CA . TYR A 1 242 ? 24.042 -19.713 -57.178 1.00 78.75 242 TYR A CA 1
ATOM 2021 C C . TYR A 1 242 ? 24.443 -18.644 -58.203 1.00 78.75 242 TYR A C 1
ATOM 2023 O O . TYR A 1 242 ? 23.924 -18.613 -59.319 1.00 78.75 242 TYR A O 1
ATOM 2031 N N . ARG A 1 243 ? 25.398 -17.776 -57.844 1.00 72.12 243 ARG A N 1
ATOM 2032 C CA . ARG A 1 243 ? 25.872 -16.645 -58.657 1.00 72.12 243 ARG A CA 1
ATOM 2033 C C . ARG A 1 243 ? 26.357 -17.060 -60.053 1.00 72.12 243 ARG A C 1
ATOM 2035 O O . ARG A 1 243 ? 26.209 -16.304 -61.005 1.00 72.12 243 ARG A O 1
ATOM 2042 N N . LYS A 1 244 ? 26.927 -18.264 -60.183 1.00 69.50 244 LYS A N 1
ATOM 2043 C CA . LYS A 1 244 ? 27.453 -18.791 -61.455 1.00 69.50 244 LYS A CA 1
ATOM 2044 C C . LYS A 1 244 ? 26.376 -19.357 -62.379 1.00 69.50 244 LYS A C 1
ATOM 2046 O O . LYS A 1 244 ? 26.561 -19.328 -63.591 1.00 69.50 244 LYS A O 1
ATOM 2051 N N . ASP A 1 245 ? 25.269 -19.832 -61.817 1.00 72.31 245 ASP A N 1
ATOM 2052 C CA . ASP A 1 245 ? 24.264 -20.596 -62.561 1.00 72.31 245 ASP A CA 1
ATOM 2053 C C . ASP A 1 245 ? 23.118 -19.714 -63.069 1.00 72.31 245 ASP A C 1
ATOM 2055 O O . ASP A 1 245 ? 22.367 -20.119 -63.955 1.00 72.31 245 ASP A O 1
ATOM 2059 N N . ASN A 1 246 ? 22.966 -18.497 -62.530 1.00 74.44 246 ASN A N 1
ATOM 2060 C CA . ASN A 1 246 ? 21.840 -17.635 -62.868 1.00 74.44 246 ASN A CA 1
ATOM 2061 C C . ASN A 1 246 ? 22.222 -16.144 -62.931 1.00 74.44 246 ASN A C 1
ATOM 2063 O O . ASN A 1 246 ? 22.349 -15.458 -61.917 1.00 74.44 246 ASN A O 1
ATOM 2067 N N . SER A 1 247 ? 22.346 -15.621 -64.156 1.00 71.81 247 SER A N 1
ATOM 2068 C CA . SER A 1 247 ? 22.709 -14.221 -64.440 1.00 71.81 247 SER A CA 1
ATOM 2069 C C . SER A 1 247 ? 21.736 -13.190 -63.842 1.00 71.81 247 SER A C 1
ATOM 2071 O O . SER A 1 247 ? 22.149 -12.063 -63.559 1.00 71.81 247 SER A O 1
ATOM 2073 N N . GLY A 1 248 ? 20.457 -13.541 -63.665 1.00 75.06 248 GLY A N 1
ATOM 2074 C CA . GLY A 1 248 ? 19.475 -12.652 -63.034 1.00 75.06 248 GLY A CA 1
ATOM 2075 C C . GLY A 1 248 ? 19.729 -12.478 -61.536 1.00 75.06 248 GLY A C 1
ATOM 2076 O O . GLY A 1 248 ? 19.640 -11.368 -61.018 1.00 75.06 248 GLY A O 1
ATOM 2077 N N . VAL A 1 249 ? 20.128 -13.562 -60.866 1.00 73.44 249 VAL A N 1
ATOM 2078 C CA . VAL A 1 249 ? 20.430 -13.590 -59.428 1.00 73.44 249 VAL A CA 1
ATOM 2079 C C . VAL A 1 249 ? 21.699 -12.791 -59.121 1.00 73.44 249 VAL A C 1
ATOM 2081 O O . VAL A 1 249 ? 21.734 -12.068 -58.129 1.00 73.44 249 VAL A O 1
ATOM 2084 N N . ASP A 1 250 ? 22.702 -12.834 -60.001 1.00 74.00 250 ASP A N 1
ATOM 2085 C CA . ASP A 1 250 ? 23.938 -12.053 -59.851 1.00 74.00 250 ASP A CA 1
ATOM 2086 C C . ASP A 1 250 ? 23.690 -10.532 -59.840 1.00 74.00 250 ASP A C 1
ATOM 2088 O O . ASP A 1 250 ? 24.205 -9.819 -58.977 1.00 74.00 250 ASP A O 1
ATOM 2092 N N . LYS A 1 251 ? 22.830 -10.020 -60.734 1.00 77.06 251 LYS A N 1
ATOM 2093 C CA . LYS A 1 251 ? 22.477 -8.588 -60.757 1.00 77.06 251 LYS A CA 1
ATOM 2094 C C . LYS A 1 251 ? 21.785 -8.145 -59.467 1.00 77.06 251 LYS A C 1
ATOM 2096 O O . LYS A 1 251 ? 22.168 -7.122 -58.902 1.00 77.06 251 LYS A O 1
ATOM 2101 N N . SER A 1 252 ? 20.810 -8.920 -58.989 1.00 78.62 252 SER A N 1
ATOM 2102 C CA . SER A 1 252 ? 20.089 -8.619 -57.746 1.00 78.62 252 SER A CA 1
ATOM 2103 C C . SER A 1 252 ? 20.981 -8.732 -56.504 1.00 78.62 252 SER A C 1
ATOM 2105 O O . SER A 1 252 ? 20.856 -7.918 -55.594 1.00 78.62 252 SER A O 1
ATOM 2107 N N . LEU A 1 253 ? 21.924 -9.682 -56.472 1.00 77.44 253 LEU A N 1
ATOM 2108 C CA . LEU A 1 253 ? 22.901 -9.812 -55.383 1.00 77.44 253 LEU A CA 1
ATOM 2109 C C . LEU A 1 253 ? 23.889 -8.648 -55.341 1.00 77.44 253 LEU A C 1
ATOM 2111 O O . LEU A 1 253 ? 24.190 -8.154 -54.261 1.00 77.44 253 LEU A O 1
ATOM 2115 N N . ASN A 1 254 ? 24.369 -8.176 -56.493 1.00 76.50 254 ASN A N 1
ATOM 2116 C CA . ASN A 1 254 ? 25.270 -7.021 -56.545 1.00 76.50 254 ASN A CA 1
ATOM 2117 C C . ASN A 1 254 ? 24.584 -5.740 -56.042 1.00 76.50 254 ASN A C 1
ATOM 2119 O O . ASN A 1 254 ? 25.216 -4.913 -55.383 1.00 76.50 254 ASN A O 1
ATOM 2123 N N . GLU A 1 255 ? 23.285 -5.582 -56.310 1.00 77.75 255 GLU A N 1
ATOM 2124 C CA . GLU A 1 255 ? 22.493 -4.481 -55.759 1.00 77.75 255 GLU A CA 1
ATOM 2125 C C . GLU A 1 255 ? 22.270 -4.632 -54.245 1.00 77.75 255 GLU A C 1
ATOM 2127 O O . GLU A 1 255 ? 22.490 -3.670 -53.504 1.00 77.75 255 GLU A O 1
ATOM 2132 N N . ALA A 1 256 ? 21.931 -5.837 -53.774 1.00 76.38 256 ALA A N 1
ATOM 2133 C CA . ALA A 1 256 ? 21.758 -6.135 -52.352 1.00 76.38 256 ALA A CA 1
ATOM 2134 C C . ALA A 1 256 ? 23.057 -5.942 -51.544 1.00 76.38 256 ALA A C 1
ATOM 2136 O O . ALA A 1 256 ? 23.038 -5.288 -50.506 1.00 76.38 256 ALA A O 1
ATOM 2137 N N . GLU A 1 257 ? 24.204 -6.423 -52.036 1.00 73.00 257 GLU A N 1
ATOM 2138 C CA . GLU A 1 257 ? 25.510 -6.216 -51.395 1.00 73.00 257 GLU A CA 1
ATOM 2139 C C . GLU A 1 257 ? 25.899 -4.734 -51.340 1.00 73.00 257 GLU A C 1
ATOM 2141 O O . GLU A 1 257 ? 26.491 -4.287 -50.357 1.00 73.00 257 GLU A O 1
ATOM 2146 N N . ARG A 1 258 ? 25.563 -3.950 -52.374 1.00 75.88 258 ARG A N 1
ATOM 2147 C CA . ARG A 1 258 ? 25.818 -2.502 -52.382 1.00 75.88 258 ARG A CA 1
ATOM 2148 C C . ARG A 1 258 ? 24.993 -1.781 -51.320 1.00 75.88 258 ARG A C 1
ATOM 2150 O O . ARG A 1 258 ? 25.506 -0.854 -50.706 1.00 75.88 258 ARG A O 1
ATOM 2157 N N . LEU A 1 259 ? 23.735 -2.178 -51.137 1.00 73.94 259 LEU A N 1
ATOM 2158 C CA . LEU A 1 259 ? 22.851 -1.621 -50.110 1.00 73.94 259 LEU A CA 1
ATOM 2159 C C . LEU A 1 259 ? 23.223 -2.095 -48.698 1.00 73.94 259 LEU A C 1
ATOM 2161 O O . LEU A 1 259 ? 22.986 -1.373 -47.743 1.00 73.94 259 LEU A O 1
ATOM 2165 N N . PHE A 1 260 ? 23.822 -3.281 -48.563 1.00 69.25 260 PHE A N 1
ATOM 2166 C CA . PHE A 1 260 ? 24.251 -3.827 -47.272 1.00 69.25 260 PHE A CA 1
ATOM 2167 C C . PHE A 1 260 ? 25.623 -3.306 -46.809 1.00 69.25 260 PHE A C 1
ATOM 2169 O O . PHE A 1 260 ? 25.913 -3.316 -45.621 1.00 69.25 260 PHE A O 1
ATOM 2176 N N . LYS A 1 261 ? 26.492 -2.863 -47.727 1.00 64.75 261 LYS A N 1
ATOM 2177 C CA . LYS A 1 261 ? 27.832 -2.326 -47.407 1.00 64.75 261 LYS A CA 1
ATOM 2178 C C . LYS A 1 261 ? 27.877 -0.805 -47.225 1.00 64.75 261 LYS A C 1
ATOM 2180 O O . LYS A 1 261 ? 28.947 -0.286 -46.910 1.00 64.75 261 LYS A O 1
ATOM 2185 N N . LYS A 1 262 ? 26.784 -0.096 -47.502 1.00 47.84 262 LYS A N 1
ATOM 2186 C CA . LYS A 1 262 ? 26.726 1.368 -47.552 1.00 47.84 262 LYS A CA 1
ATOM 2187 C C . LYS A 1 262 ? 25.753 1.901 -46.518 1.00 47.84 262 LYS A C 1
ATOM 2189 O O . LYS A 1 262 ? 26.122 2.888 -45.852 1.00 47.84 262 LYS A O 1
#

Foldseek 3Di:
DVVVVVVVVVVVVVVVVVVVVVVVVVLVVVQVVLVVVC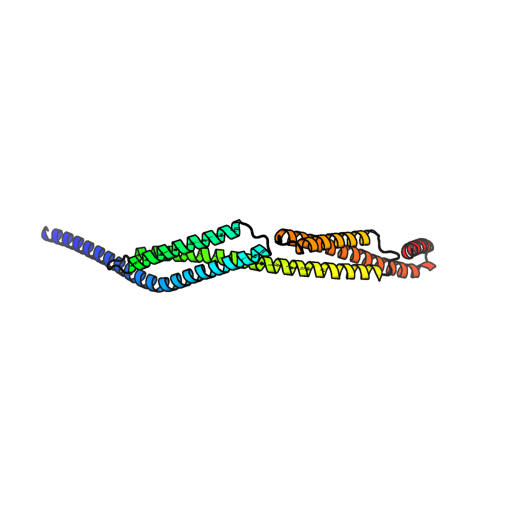VVLLVVLVVLLVVLQVLLVVLQVLCVVLQFAADDDVVLVVLSVVSNVVSVVLVVLSVVLVVQVPDPDHRSVVSSVSSVVSVVSSVVSVVVSVVSVVVSVVLVVLVVVLVVLLVVLVVLLVVLVVVLVPALFLDRPVVLVVLSVVLVVLSVVLVVQNVDPHHHSVVSSVSSVVSSVSSVVSNVVSVVVRVVLVVLVVVLVVLVVCCVVDVVSVVVSVVSVVNRND

Organism: Staphylococcus gallinarum (NCBI:txid1293)

Sequence (262 aa):
MISRLELDDANDKLNSINDRLDEMYELIEHEVKAKNDVEETKEVITDNLFRAKEMNYTLQTEIEYVRENYYINESDVQNVRQFENEIQNLISVYDEILKEMSKTAVRYSEVQDNLKYIEEHVEVINDKQEKLQNHLIQLREDEAEAEENILRVQSKKEEVYRKLLASNLPSVPERFIIMKNEIDYEVREVNKKFSVRPIHVKQLKDKVAKVVLQMNKFEDEATDVLVNAVYAEKLIEYGNRYRKDNSGVDKSLNEAERLFKK

Radius of gyration: 39.71 Å; chains: 1; bounding box: 97×49×109 Å

InterPro domains:
  IPR010379 Septation ring formation regulator EzrA [PF06160] (2-262)

pLDDT: mean 84.53, std 7.85, range [47.84, 93.12]

Secondary structure (DSSP, 8-state):
-HHHHHHHHHHHHHHHHHHHHHHHHHHHHHHHHHHHHHHHHHHHHHHHHHHHHHHHHHHHHHHHHHHHHB---HHHHHHHHHHHHHHHHHHHHHHHHHHHHTSSS--HHHHHHHHHHHHHHHHHHHHHHHHHHHHHHHHHHHHHHHHHHHHHHHHHHHHHHHHHHHS--SS--HHHHHHHHHHHHHHHHHHHHHHSSSB-HHHHHHHHHHHHHHHHHHHHHHHHHHHHHHHHHHHHHHHHHSTTT-HHHHHHHHHHHHHH--